Protein AF-A0A2D7K4L7-F1 (afdb_monomer_lite)

Secondary structure (DSSP, 8-state):
-EEEE-TT--EEEESSTT--TTTT-EE-PPPTTSTTHHHHS-HHHHHHHHHHHHTT-EEEEEE--EE-SS-EE-EEEEEEEESTTHHHHHHHHHHHHTTSTTEEEEEES--TTSS--S-S--PPPHHHHHHHHHHHHT---S-EEEEEEEE---SS-HHHHHHHHHHHHHHHHHHHHHHHT--------

Structure (mmCIF, N/CA/C/O backbone):
data_AF-A0A2D7K4L7-F1
#
_entry.id   AF-A0A2D7K4L7-F1
#
loop_
_atom_site.group_PDB
_atom_site.id
_atom_site.type_symbol
_atom_site.label_atom_id
_atom_site.label_alt_id
_atom_site.label_comp_id
_atom_site.label_asym_id
_atom_site.label_entity_id
_atom_site.label_seq_id
_atom_site.pdbx_PDB_ins_code
_atom_site.Cartn_x
_atom_site.Cartn_y
_atom_site.Cartn_z
_atom_site.occupancy
_atom_site.B_iso_or_equiv
_atom_site.auth_seq_id
_atom_site.auth_comp_id
_atom_site.auth_asym_id
_atom_site.auth_atom_id
_atom_site.pdbx_PDB_model_num
ATOM 1 N N . MET A 1 1 ? 24.391 -8.529 -4.017 1.00 51.53 1 MET A N 1
ATOM 2 C CA . MET A 1 1 ? 23.276 -7.855 -3.319 1.00 51.53 1 MET A CA 1
ATOM 3 C C . MET A 1 1 ? 22.807 -8.719 -2.161 1.00 51.53 1 MET A C 1
ATOM 5 O O . MET A 1 1 ? 22.588 -9.910 -2.360 1.00 51.53 1 MET A O 1
ATOM 9 N N . LYS A 1 2 ? 22.714 -8.150 -0.957 1.00 44.75 2 LYS A N 1
ATOM 10 C CA . LYS A 1 2 ? 22.138 -8.794 0.230 1.00 44.75 2 LYS A CA 1
ATOM 11 C C . LYS A 1 2 ? 20.808 -8.114 0.548 1.00 44.75 2 LYS A C 1
ATOM 13 O O . LYS A 1 2 ? 20.756 -6.889 0.607 1.00 44.75 2 LYS A O 1
ATOM 18 N N . ASN A 1 3 ? 19.765 -8.909 0.772 1.00 47.34 3 ASN A N 1
ATOM 19 C CA . ASN A 1 3 ? 18.460 -8.400 1.183 1.00 47.34 3 ASN A CA 1
ATOM 20 C C . ASN A 1 3 ? 18.503 -8.114 2.683 1.00 47.34 3 ASN A C 1
ATOM 22 O O . ASN A 1 3 ? 18.706 -9.020 3.495 1.00 47.34 3 ASN A O 1
ATOM 26 N N . LYS A 1 4 ? 18.350 -6.844 3.051 1.00 53.25 4 LYS A N 1
ATOM 27 C CA . LYS A 1 4 ? 18.291 -6.407 4.445 1.00 53.25 4 LYS A CA 1
ATOM 28 C C . LYS A 1 4 ? 16.851 -6.041 4.779 1.00 53.25 4 LYS A C 1
ATOM 30 O O . LYS A 1 4 ? 16.258 -5.173 4.140 1.00 53.25 4 LYS A O 1
ATOM 35 N N . LEU A 1 5 ? 16.311 -6.719 5.788 1.00 50.34 5 LEU A N 1
ATOM 36 C CA . LEU A 1 5 ? 15.032 -6.380 6.397 1.00 50.34 5 LEU A CA 1
ATOM 37 C C . LEU A 1 5 ? 15.279 -5.212 7.356 1.00 50.34 5 LEU A C 1
ATOM 39 O O . LEU A 1 5 ? 16.036 -5.348 8.322 1.00 50.34 5 LEU A O 1
ATOM 43 N N . PHE A 1 6 ? 14.713 -4.047 7.065 1.00 50.66 6 PHE A N 1
ATOM 44 C CA . PHE A 1 6 ? 14.885 -2.873 7.916 1.00 50.66 6 PHE A CA 1
ATOM 45 C C . PHE A 1 6 ? 13.768 -2.767 8.960 1.00 50.66 6 PHE A C 1
ATOM 47 O O . PHE A 1 6 ? 12.710 -3.368 8.786 1.00 50.66 6 PHE A O 1
ATOM 54 N N . PRO A 1 7 ? 13.948 -1.944 10.013 1.00 40.47 7 PRO A N 1
ATOM 55 C CA . PRO A 1 7 ? 12.880 -1.529 10.927 1.00 40.47 7 PRO A CA 1
ATOM 56 C C . PRO A 1 7 ? 11.865 -0.600 10.239 1.00 40.47 7 PRO A C 1
ATOM 58 O O . PRO A 1 7 ? 11.486 0.430 10.769 1.00 40.47 7 PRO A O 1
ATOM 61 N N . ASN A 1 8 ? 11.529 -0.856 8.988 1.00 41.53 8 ASN A N 1
ATOM 62 C CA . ASN A 1 8 ? 10.476 -0.217 8.209 1.00 41.53 8 ASN A CA 1
ATOM 63 C C . ASN A 1 8 ? 9.918 -1.189 7.163 1.00 41.53 8 ASN A C 1
ATOM 65 O O . ASN A 1 8 ? 9.286 -0.739 6.209 1.00 41.53 8 ASN A O 1
ATOM 69 N N . GLY A 1 9 ? 10.322 -2.456 7.314 1.00 38.66 9 GLY A N 1
ATOM 70 C CA . GLY A 1 9 ? 10.580 -3.543 6.378 1.00 38.66 9 GLY A CA 1
ATOM 71 C C . GLY A 1 9 ? 9.861 -3.535 5.046 1.00 38.66 9 GLY A C 1
ATOM 72 O O . GLY A 1 9 ? 9.220 -4.479 4.584 1.00 38.66 9 GLY A O 1
ATOM 73 N N . ARG A 1 10 ? 10.241 -2.490 4.340 1.00 47.09 10 ARG A N 1
ATOM 74 C CA . ARG A 1 10 ? 10.796 -2.600 3.012 1.00 47.09 10 ARG A CA 1
ATOM 75 C C . ARG A 1 10 ? 12.008 -3.532 3.016 1.00 47.09 10 ARG A C 1
ATOM 77 O O . ARG A 1 10 ? 12.791 -3.596 3.970 1.00 47.09 10 ARG A O 1
ATOM 84 N N . ILE A 1 11 ? 12.197 -4.185 1.884 1.00 46.72 11 ILE A N 1
ATOM 85 C CA . ILE A 1 11 ? 13.394 -4.967 1.617 1.00 46.72 11 ILE A CA 1
ATOM 86 C C . ILE A 1 11 ? 14.274 -4.159 0.738 1.00 46.72 11 ILE A C 1
ATOM 88 O O . ILE A 1 11 ? 13.861 -3.631 -0.298 1.00 46.72 11 ILE A O 1
ATOM 92 N N . HIS A 1 12 ? 15.498 -4.058 1.198 1.00 57.81 12 HIS A N 1
ATOM 93 C CA . HIS A 1 12 ? 16.481 -3.271 0.524 1.00 57.81 12 HIS A CA 1
ATOM 94 C C . HIS A 1 12 ? 17.549 -4.223 0.025 1.00 57.81 12 HIS A C 1
ATOM 96 O O . HIS A 1 12 ? 18.086 -5.010 0.810 1.00 57.81 12 HIS A O 1
ATOM 102 N N . ALA A 1 13 ? 17.850 -4.155 -1.267 1.00 49.59 13 ALA A N 1
ATOM 103 C CA . ALA A 1 13 ? 19.101 -4.700 -1.750 1.00 49.59 13 ALA A CA 1
ATOM 104 C C . ALA A 1 13 ? 20.186 -3.674 -1.457 1.00 49.59 13 ALA A C 1
ATOM 106 O O . ALA A 1 13 ? 20.091 -2.512 -1.841 1.00 49.59 13 ALA A O 1
ATOM 107 N N . SER A 1 14 ? 21.228 -4.104 -0.774 1.00 51.34 14 SER A N 1
ATOM 108 C CA . SER A 1 14 ? 22.448 -3.325 -0.645 1.00 51.34 14 SER A CA 1
ATOM 109 C C . SER A 1 14 ? 23.634 -4.205 -1.016 1.00 51.34 14 SER A C 1
ATOM 111 O O . SER A 1 14 ? 23.578 -5.440 -0.920 1.00 51.34 14 SER A O 1
ATOM 113 N N . GLU A 1 15 ? 24.706 -3.599 -1.513 1.00 51.94 15 GLU A N 1
ATOM 114 C CA . GLU A 1 15 ? 25.964 -4.325 -1.707 1.00 51.94 15 GLU A CA 1
ATOM 115 C C . GLU A 1 15 ? 26.620 -4.626 -0.350 1.00 51.94 15 GLU A C 1
ATOM 117 O O . GLU A 1 15 ? 27.150 -5.721 -0.150 1.00 51.94 15 GLU A O 1
ATOM 122 N N . GLU A 1 16 ? 26.447 -3.721 0.620 1.00 56.91 16 GLU A N 1
ATOM 123 C CA . GLU A 1 16 ? 27.044 -3.784 1.957 1.00 56.91 16 GLU A CA 1
ATOM 124 C C . GLU A 1 16 ? 25.991 -3.699 3.078 1.00 56.91 16 GLU A C 1
ATOM 126 O O . GLU A 1 16 ? 24.863 -3.243 2.881 1.00 56.91 16 GLU A O 1
ATOM 131 N N . GLN A 1 17 ? 26.317 -4.207 4.269 1.00 55.53 17 GLN A N 1
ATOM 132 C CA . GLN A 1 17 ? 25.350 -4.416 5.360 1.00 55.53 17 GLN A CA 1
ATOM 133 C C . GLN A 1 17 ? 25.029 -3.134 6.151 1.00 55.53 17 GLN A C 1
ATOM 135 O O . GLN A 1 17 ? 24.012 -3.069 6.849 1.00 55.53 17 GLN A O 1
ATOM 140 N N . ASP A 1 18 ? 25.873 -2.121 6.044 1.00 56.78 18 ASP A N 1
ATOM 141 C CA . ASP A 1 18 ? 25.854 -0.838 6.750 1.00 56.78 18 ASP A CA 1
ATOM 142 C C . ASP A 1 18 ? 25.2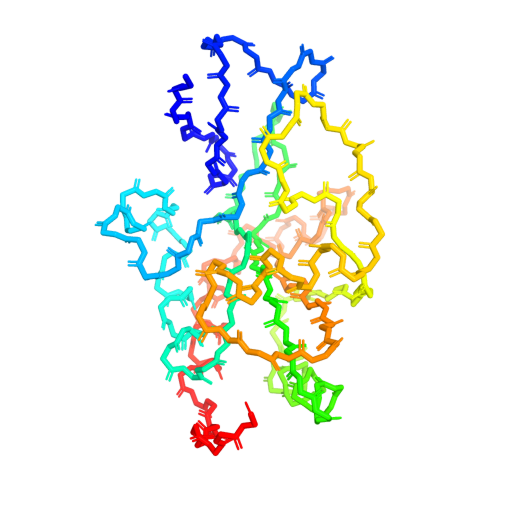65 0.315 5.924 1.00 56.78 18 ASP A C 1
ATOM 144 O O . ASP A 1 18 ? 25.057 1.398 6.467 1.00 56.78 18 ASP A O 1
ATOM 148 N N . LEU A 1 19 ? 24.898 0.072 4.661 1.00 57.75 19 LEU A N 1
ATOM 149 C CA . LEU A 1 19 ? 24.197 1.066 3.852 1.00 57.75 19 LEU A CA 1
ATOM 150 C C . LEU A 1 19 ? 22.815 1.406 4.450 1.00 57.75 19 LEU A C 1
ATOM 152 O O . LEU A 1 19 ? 22.064 0.534 4.912 1.00 57.75 19 LEU A O 1
ATOM 156 N N . ASP A 1 20 ? 22.494 2.697 4.444 1.00 56.22 20 ASP A N 1
ATOM 157 C CA . ASP A 1 20 ? 21.270 3.338 4.906 1.00 56.22 20 ASP A CA 1
ATOM 158 C C . ASP A 1 20 ? 20.802 4.431 3.918 1.00 56.22 20 ASP A C 1
ATOM 160 O O . ASP A 1 20 ? 21.352 4.607 2.825 1.00 56.22 20 ASP A O 1
ATOM 164 N N . TYR A 1 21 ? 19.739 5.157 4.285 1.00 52.81 21 TYR A N 1
ATOM 165 C CA . TYR A 1 21 ? 19.148 6.217 3.456 1.00 52.81 21 TYR A CA 1
ATOM 166 C C . TYR A 1 21 ? 20.131 7.322 3.041 1.00 52.81 21 TYR A C 1
ATOM 168 O O . TYR A 1 21 ? 19.857 8.031 2.074 1.00 52.81 21 TYR A O 1
ATOM 176 N N . SER A 1 22 ? 21.232 7.498 3.770 1.00 53.16 22 SER A N 1
ATOM 177 C CA . SER A 1 22 ? 22.207 8.566 3.572 1.00 53.16 22 SER A CA 1
ATOM 178 C C . SER A 1 22 ? 23.404 8.173 2.703 1.00 53.16 22 SER A C 1
ATOM 180 O O . SER A 1 22 ? 24.092 9.074 2.227 1.00 53.16 22 SER A O 1
ATOM 182 N N . ASN A 1 23 ? 23.664 6.879 2.464 1.00 51.06 23 ASN A N 1
ATOM 183 C CA . ASN A 1 23 ? 24.942 6.449 1.874 1.00 51.06 23 ASN A CA 1
ATOM 184 C C . ASN A 1 23 ? 24.899 5.313 0.826 1.00 51.06 23 ASN A C 1
ATOM 186 O O . ASN A 1 23 ? 25.955 4.993 0.292 1.00 51.06 23 ASN A O 1
ATOM 190 N N . GLY A 1 24 ? 23.748 4.730 0.466 1.00 49.97 24 GLY A N 1
ATOM 191 C CA . GLY A 1 24 ? 23.715 3.735 -0.633 1.00 49.97 24 GLY A CA 1
ATOM 192 C C . GLY A 1 24 ? 22.541 2.756 -0.634 1.00 49.97 24 GLY A C 1
ATOM 193 O O . GLY A 1 24 ? 22.662 1.616 -1.074 1.00 49.97 24 GLY A O 1
ATOM 194 N N . TYR A 1 25 ? 21.404 3.172 -0.091 1.00 57.66 25 TYR A N 1
ATOM 195 C CA . TYR A 1 25 ? 20.185 2.376 0.005 1.00 57.66 25 TYR A CA 1
ATOM 196 C C . TYR A 1 25 ? 19.477 2.165 -1.360 1.00 57.66 25 TYR A C 1
ATOM 198 O O . TYR A 1 25 ? 19.358 3.106 -2.139 1.00 57.66 25 TYR A O 1
ATOM 206 N N . LEU A 1 26 ? 18.929 0.963 -1.620 1.00 55.31 26 LEU A N 1
ATOM 207 C CA . LEU A 1 26 ? 17.969 0.702 -2.708 1.00 55.31 26 LEU A CA 1
ATOM 208 C C . LEU A 1 26 ? 16.640 0.185 -2.169 1.00 55.31 26 LEU A C 1
ATOM 210 O O . LEU A 1 26 ? 16.600 -0.843 -1.494 1.00 55.31 26 LEU A O 1
ATOM 214 N N . ALA A 1 27 ? 15.542 0.866 -2.492 1.00 56.69 27 ALA A N 1
ATOM 215 C CA . ALA A 1 27 ? 14.205 0.345 -2.252 1.00 56.69 27 ALA A CA 1
ATOM 216 C C . ALA A 1 27 ? 13.796 -0.546 -3.421 1.00 56.69 27 ALA A C 1
ATOM 218 O O . ALA A 1 27 ? 13.735 -0.051 -4.542 1.00 56.69 27 ALA A O 1
ATOM 219 N N . LEU A 1 28 ? 13.489 -1.818 -3.173 1.00 60.62 28 LEU A N 1
ATOM 220 C CA . LEU A 1 28 ? 13.024 -2.712 -4.228 1.00 60.62 28 LEU A CA 1
ATOM 221 C C . LEU A 1 28 ? 11.545 -3.040 -4.057 1.00 60.62 28 LEU A C 1
ATOM 223 O O . LEU A 1 28 ? 11.093 -3.394 -2.967 1.00 60.62 28 LEU A O 1
ATOM 227 N N . SER A 1 29 ? 10.804 -2.947 -5.158 1.00 68.00 29 SER A N 1
ATOM 228 C CA . SER A 1 29 ? 9.495 -3.579 -5.273 1.00 68.00 29 SER A CA 1
ATOM 229 C C . SER A 1 29 ? 9.681 -5.077 -5.473 1.00 68.00 29 SER A C 1
ATOM 231 O O . SER A 1 29 ? 10.324 -5.510 -6.427 1.00 68.00 29 SER A O 1
ATOM 233 N N . VAL A 1 30 ? 9.113 -5.867 -4.568 1.00 67.00 30 VAL A N 1
ATOM 234 C CA . VAL A 1 30 ? 9.111 -7.327 -4.672 1.00 67.00 30 VAL A CA 1
ATOM 235 C C . VAL A 1 30 ? 7.831 -7.748 -5.360 1.00 67.00 30 VAL A C 1
ATOM 237 O O . VAL A 1 30 ? 6.742 -7.321 -4.974 1.00 67.00 30 VAL A O 1
ATOM 240 N N . SER A 1 31 ? 7.961 -8.599 -6.371 1.00 73.44 31 SER A N 1
ATOM 241 C CA . SER A 1 31 ? 6.790 -9.177 -7.010 1.00 73.44 31 SER A CA 1
ATOM 242 C C . SER A 1 31 ? 6.041 -10.086 -6.024 1.00 73.44 31 SER A C 1
ATOM 244 O O . SER A 1 31 ? 6.671 -10.945 -5.407 1.00 73.44 31 SER A O 1
ATOM 246 N N . PRO A 1 32 ? 4.705 -9.990 -5.916 1.00 72.94 32 PRO A N 1
ATOM 247 C CA . PRO A 1 32 ? 3.879 -10.918 -5.147 1.00 72.94 32 PRO A CA 1
ATOM 248 C C . PRO A 1 32 ? 3.907 -12.341 -5.708 1.00 72.94 32 PRO A C 1
ATOM 250 O O . PRO A 1 32 ? 3.438 -13.268 -5.057 1.00 72.94 32 PRO A O 1
ATOM 253 N N . PHE A 1 33 ? 4.452 -12.516 -6.913 1.00 74.44 33 PHE A N 1
ATOM 254 C CA . PHE A 1 33 ? 4.663 -13.810 -7.546 1.00 74.44 33 PHE A CA 1
ATOM 255 C C . PHE A 1 33 ? 6.061 -14.386 -7.270 1.00 74.44 33 PHE A C 1
ATOM 257 O O . PHE A 1 33 ? 6.343 -15.514 -7.675 1.00 74.44 33 PHE A O 1
ATOM 264 N N . ASP A 1 34 ? 6.948 -13.645 -6.593 1.00 79.31 34 ASP A N 1
ATOM 265 C CA . ASP A 1 34 ? 8.239 -14.179 -6.163 1.00 79.31 34 ASP A CA 1
ATOM 266 C C . ASP A 1 34 ? 8.040 -15.187 -5.021 1.00 79.31 34 ASP A C 1
ATOM 268 O O . ASP A 1 34 ? 7.362 -14.916 -4.030 1.00 79.31 34 ASP A O 1
ATOM 272 N N . LYS A 1 35 ? 8.685 -16.353 -5.124 1.00 77.75 35 LYS A N 1
ATOM 273 C CA . LYS A 1 35 ? 8.625 -17.422 -4.110 1.00 77.75 35 LYS A CA 1
ATOM 274 C C . LYS A 1 35 ? 9.096 -16.991 -2.717 1.00 77.75 35 LYS A C 1
ATOM 276 O O . LYS A 1 35 ? 8.853 -17.703 -1.743 1.00 77.75 35 LYS A O 1
ATOM 281 N N . ASN A 1 36 ? 9.841 -15.895 -2.621 1.00 78.06 36 ASN A N 1
ATOM 282 C CA . ASN A 1 36 ? 10.340 -15.365 -1.365 1.00 78.06 36 ASN A CA 1
ATOM 283 C C . ASN A 1 36 ? 9.475 -14.239 -0.798 1.00 78.06 36 ASN A C 1
ATOM 285 O O . ASN A 1 36 ? 9.766 -13.853 0.329 1.00 78.06 36 ASN A O 1
ATOM 289 N N . PHE A 1 37 ? 8.429 -13.766 -1.490 1.00 81.62 37 PHE A N 1
ATOM 290 C CA . PHE A 1 37 ? 7.618 -12.599 -1.102 1.00 81.62 37 PHE A CA 1
ATOM 291 C C . PHE A 1 37 ? 7.261 -12.556 0.397 1.00 81.62 37 PHE A C 1
ATOM 293 O O . PHE A 1 37 ? 7.496 -11.550 1.062 1.00 81.62 37 PHE A O 1
ATOM 300 N N . ASP A 1 38 ? 6.801 -13.667 0.975 1.00 85.19 38 ASP A N 1
ATOM 301 C CA . ASP A 1 38 ? 6.402 -13.744 2.391 1.00 85.19 38 ASP A CA 1
ATOM 302 C C . ASP A 1 38 ? 7.569 -13.629 3.383 1.00 85.19 38 ASP A C 1
ATOM 304 O O . ASP A 1 38 ? 7.395 -13.185 4.518 1.00 85.19 38 ASP A O 1
ATOM 308 N N . LYS A 1 39 ? 8.770 -14.066 2.987 1.00 80.31 39 LYS A N 1
ATOM 309 C CA . LYS A 1 39 ? 10.001 -13.898 3.789 1.00 80.31 39 LYS A CA 1
ATOM 310 C C . LYS A 1 39 ? 10.526 -12.475 3.721 1.00 80.31 39 LYS A C 1
ATOM 312 O O . LYS A 1 39 ? 11.363 -12.067 4.523 1.00 80.31 39 LYS A O 1
ATOM 317 N N . GLU A 1 40 ? 10.080 -11.796 2.689 1.00 74.19 40 GLU A N 1
ATOM 318 C CA . GLU A 1 40 ? 10.588 -10.556 2.198 1.00 74.19 40 GLU A CA 1
ATOM 319 C C . GLU A 1 40 ? 9.768 -9.401 2.815 1.00 74.19 40 GLU A C 1
ATOM 321 O O . GLU A 1 40 ? 10.326 -8.464 3.385 1.00 74.19 40 GLU A O 1
ATOM 326 N N . VAL A 1 41 ? 8.446 -9.503 2.842 1.00 80.00 41 VAL A N 1
ATOM 327 C CA . VAL A 1 41 ? 7.569 -8.502 3.461 1.00 80.00 41 VAL A CA 1
ATOM 328 C C . VAL A 1 41 ? 7.491 -8.672 4.987 1.00 80.00 41 VAL A C 1
ATOM 330 O O . VAL A 1 41 ? 7.469 -9.781 5.521 1.00 80.00 41 VAL A O 1
ATOM 333 N N . GLU A 1 42 ? 7.390 -7.565 5.731 1.00 81.69 42 GLU A N 1
ATOM 334 C CA . GLU A 1 42 ? 7.186 -7.618 7.184 1.00 81.69 42 GLU A CA 1
ATOM 335 C C . GLU A 1 42 ? 5.899 -8.330 7.592 1.00 81.69 42 GLU A C 1
ATOM 337 O O . GLU A 1 42 ? 4.800 -8.030 7.113 1.00 81.69 42 GLU A O 1
ATOM 342 N N . LYS A 1 43 ? 6.016 -9.186 8.610 1.00 85.25 43 LYS A N 1
ATOM 343 C CA . LYS A 1 43 ? 4.896 -9.965 9.149 1.00 85.25 43 LYS A CA 1
ATOM 344 C C . LYS A 1 43 ? 3.698 -9.096 9.542 1.00 85.25 43 LYS A C 1
ATOM 346 O O . LYS A 1 43 ? 2.561 -9.519 9.355 1.00 85.25 43 LYS A O 1
ATOM 351 N N . GLY A 1 44 ? 3.918 -7.891 10.075 1.00 86.00 44 GLY A N 1
ATOM 352 C CA . GLY A 1 44 ? 2.845 -7.008 10.528 1.00 86.00 44 GLY A CA 1
ATOM 353 C C . GLY A 1 44 ? 2.079 -6.275 9.423 1.00 86.00 44 GLY A C 1
ATOM 354 O O . GLY A 1 44 ? 1.115 -5.579 9.760 1.00 86.00 44 GLY A O 1
ATOM 355 N N . VAL A 1 45 ? 2.483 -6.385 8.154 1.00 89.56 45 VAL A N 1
ATOM 356 C CA . VAL A 1 45 ? 1.772 -5.824 6.983 1.00 89.56 45 VAL A CA 1
ATOM 357 C C . VAL A 1 45 ? 1.454 -6.879 5.915 1.00 89.56 45 VAL A C 1
ATOM 359 O O . VAL A 1 45 ? 0.599 -6.650 5.062 1.00 89.56 45 VAL A O 1
ATOM 362 N N . LEU A 1 46 ? 2.066 -8.063 6.005 1.00 90.56 46 LEU A N 1
ATOM 363 C CA . LEU A 1 46 ? 1.919 -9.160 5.050 1.00 90.56 46 LEU A CA 1
ATOM 364 C C . LEU A 1 46 ? 0.456 -9.542 4.762 1.00 90.56 46 LEU A C 1
ATOM 366 O O . LEU A 1 46 ? 0.076 -9.648 3.598 1.00 90.56 46 LEU A O 1
ATOM 370 N N . SER A 1 47 ? -0.396 -9.681 5.786 1.00 94.00 47 SER A N 1
ATOM 371 C CA . SER A 1 47 ? -1.816 -10.025 5.581 1.00 94.00 47 SER A CA 1
ATOM 372 C C . SER A 1 47 ? -2.564 -8.989 4.739 1.00 94.00 47 SER A C 1
ATOM 374 O O . SER A 1 47 ? -3.393 -9.352 3.911 1.00 94.00 47 SER A O 1
ATOM 376 N N . HIS A 1 48 ? -2.254 -7.702 4.906 1.00 94.50 48 HIS A N 1
ATOM 377 C CA . HIS A 1 48 ? -2.853 -6.650 4.088 1.00 94.50 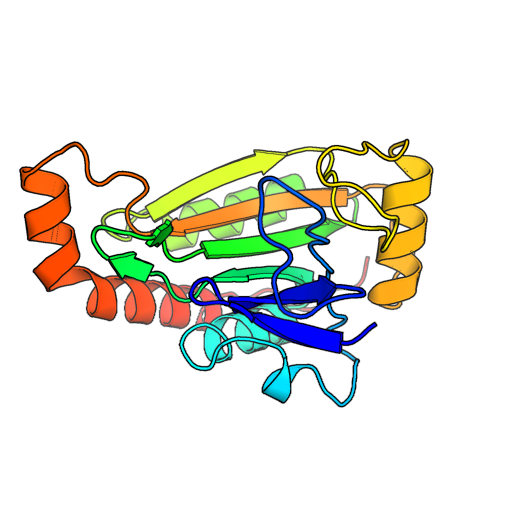48 HIS A CA 1
ATOM 378 C C . HIS A 1 48 ? -2.372 -6.725 2.641 1.00 94.50 48 HIS A C 1
ATOM 380 O O . HIS A 1 48 ? -3.172 -6.540 1.728 1.00 94.50 48 HIS A O 1
ATOM 386 N N . CYS A 1 49 ? -1.083 -7.007 2.427 1.00 91.81 49 CYS A N 1
ATOM 387 C CA . CYS A 1 49 ? -0.533 -7.196 1.088 1.00 91.81 49 CYS A CA 1
ATOM 388 C C . CYS A 1 49 ? -1.222 -8.363 0.373 1.00 91.81 49 CYS A C 1
ATOM 390 O O . CYS A 1 49 ? -1.686 -8.180 -0.750 1.00 91.81 49 CYS A O 1
ATOM 392 N N . HIS A 1 50 ? -1.360 -9.522 1.026 1.00 92.00 50 HIS A N 1
ATOM 393 C CA . HIS A 1 50 ? -2.076 -10.668 0.455 1.00 92.00 50 HIS A CA 1
ATOM 394 C C . HIS A 1 50 ? -3.521 -10.346 0.106 1.00 92.00 50 HIS A C 1
ATOM 396 O O . HIS A 1 50 ? -3.987 -10.743 -0.959 1.00 92.00 50 HIS A O 1
ATOM 402 N N . GLU A 1 51 ? -4.217 -9.607 0.965 1.00 92.56 51 GLU A N 1
ATOM 403 C CA . GLU A 1 51 ? -5.606 -9.264 0.694 1.00 92.56 51 GLU A CA 1
ATOM 404 C C . GLU A 1 51 ? -5.725 -8.325 -0.515 1.00 92.56 51 GLU A C 1
ATOM 406 O O . GLU A 1 51 ? -6.549 -8.558 -1.393 1.00 92.56 51 GLU A O 1
ATOM 411 N N . PHE A 1 52 ? -4.833 -7.340 -0.655 1.00 91.00 52 PHE A N 1
ATOM 412 C CA . PHE A 1 52 ? -4.759 -6.533 -1.876 1.00 91.00 52 PHE A CA 1
ATOM 413 C C . PHE A 1 52 ? -4.454 -7.374 -3.125 1.00 91.00 52 PHE A C 1
ATOM 415 O O . PHE A 1 52 ? -5.117 -7.195 -4.147 1.00 91.00 52 PHE A O 1
ATOM 422 N N . ILE A 1 53 ? -3.503 -8.309 -3.043 1.00 88.31 53 ILE A N 1
ATOM 423 C CA . ILE A 1 53 ? -3.146 -9.212 -4.152 1.00 88.31 53 ILE A CA 1
ATOM 424 C C . ILE A 1 53 ? -4.354 -10.055 -4.571 1.00 88.31 53 ILE A C 1
ATOM 426 O O . ILE A 1 53 ? -4.661 -10.147 -5.759 1.00 88.31 53 ILE A O 1
ATOM 430 N N . ARG A 1 54 ? -5.088 -10.616 -3.603 1.00 87.00 54 ARG A N 1
ATOM 431 C CA . ARG A 1 54 ? -6.302 -11.413 -3.836 1.00 87.00 54 ARG A CA 1
ATOM 432 C C . ARG A 1 54 ? -7.393 -10.624 -4.563 1.00 87.00 54 ARG A C 1
ATOM 434 O O . ARG A 1 54 ? -8.155 -11.209 -5.323 1.00 87.00 54 ARG A O 1
ATOM 441 N N . LYS A 1 55 ? -7.451 -9.307 -4.352 1.00 85.69 55 LYS A N 1
ATOM 442 C CA . LYS A 1 55 ? -8.373 -8.371 -5.020 1.00 85.69 55 LYS A CA 1
ATOM 443 C C . LYS A 1 55 ? -7.818 -7.799 -6.335 1.00 85.69 55 LYS A C 1
ATOM 445 O O . LYS A 1 55 ? -8.377 -6.852 -6.882 1.00 85.69 55 LYS A O 1
ATOM 450 N N . GLY A 1 56 ? -6.700 -8.329 -6.836 1.00 82.50 56 GLY A N 1
ATOM 451 C CA . GLY A 1 56 ? -6.104 -7.906 -8.105 1.00 82.50 56 GLY A CA 1
ATOM 452 C C . GLY A 1 56 ? -5.379 -6.557 -8.048 1.00 82.50 56 GLY A C 1
ATOM 453 O O . GLY A 1 56 ? -5.203 -5.910 -9.083 1.00 82.50 56 GLY A O 1
ATOM 454 N N . PHE A 1 57 ? -4.972 -6.106 -6.860 1.00 86.19 57 PHE A N 1
ATOM 455 C CA . PHE A 1 57 ? -4.079 -4.959 -6.692 1.00 86.19 57 PHE A CA 1
ATOM 456 C C . PHE A 1 57 ? -2.624 -5.414 -6.578 1.00 86.19 57 PHE A C 1
ATOM 458 O O . PHE A 1 57 ? -2.338 -6.558 -6.231 1.00 86.19 57 PHE A O 1
ATOM 465 N N . LEU A 1 58 ? -1.695 -4.499 -6.857 1.00 85.56 58 LEU A N 1
ATOM 466 C CA . LEU A 1 58 ? -0.266 -4.797 -6.928 1.00 85.56 58 LEU A CA 1
ATOM 467 C C . LEU A 1 58 ? 0.487 -4.013 -5.843 1.00 85.56 58 LEU A C 1
ATOM 469 O O . LEU A 1 58 ? 0.872 -2.867 -6.085 1.00 85.56 58 LEU A O 1
ATOM 473 N N . PRO A 1 59 ? 0.683 -4.563 -4.630 1.00 87.12 59 PRO A N 1
ATOM 474 C CA . PRO A 1 59 ? 1.541 -3.938 -3.631 1.00 87.12 59 PRO A CA 1
ATOM 475 C C . PRO A 1 59 ? 2.977 -3.821 -4.152 1.00 87.12 59 PRO A C 1
ATOM 477 O O . PRO A 1 59 ? 3.583 -4.817 -4.531 1.00 87.12 59 PRO A O 1
ATOM 480 N N . ILE A 1 60 ? 3.517 -2.603 -4.161 1.00 80.50 60 ILE A N 1
ATOM 481 C CA . ILE A 1 60 ? 4.873 -2.296 -4.649 1.00 80.50 60 ILE A CA 1
ATOM 482 C C . 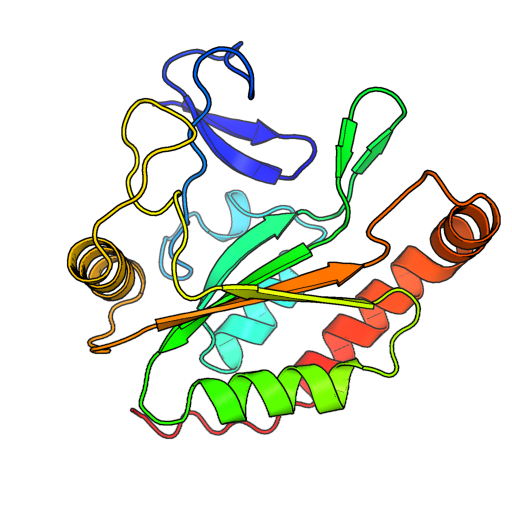ILE A 1 60 ? 5.832 -1.873 -3.531 1.00 80.50 60 ILE A C 1
ATOM 484 O O . ILE A 1 60 ? 7.044 -1.867 -3.729 1.00 80.50 60 ILE A O 1
ATOM 488 N N . SER A 1 61 ? 5.315 -1.484 -2.362 1.00 79.56 61 SER A N 1
ATOM 489 C CA . SER A 1 61 ? 6.112 -1.133 -1.180 1.00 79.56 61 SER A CA 1
ATOM 490 C C . SER A 1 61 ? 5.229 -1.144 0.066 1.00 79.56 61 SER A C 1
ATOM 492 O O . SER A 1 61 ? 4.064 -0.758 -0.001 1.00 79.56 61 SER A O 1
ATOM 494 N N . SER A 1 62 ? 5.776 -1.504 1.223 1.00 84.50 62 SER A N 1
ATOM 495 C CA . SER A 1 62 ? 5.032 -1.520 2.490 1.00 84.50 62 SER A CA 1
ATOM 496 C C . SER A 1 62 ? 5.937 -1.291 3.703 1.00 84.50 62 SER A C 1
ATOM 498 O O . SER A 1 62 ? 7.157 -1.346 3.582 1.00 84.50 62 SER A O 1
ATOM 500 N N . CYS A 1 63 ? 5.327 -1.010 4.856 1.00 83.88 63 CYS A N 1
ATOM 501 C CA . CYS A 1 63 ? 5.964 -0.896 6.171 1.00 83.88 63 CYS A CA 1
ATOM 502 C C . CYS A 1 63 ? 4.936 -1.212 7.261 1.00 83.88 63 CYS A C 1
ATOM 504 O O . CYS A 1 63 ? 3.824 -0.672 7.244 1.00 83.88 63 CYS A O 1
ATOM 506 N N . GLU A 1 64 ? 5.297 -2.021 8.254 1.00 84.44 64 GLU A N 1
ATOM 507 C CA . GLU A 1 64 ? 4.408 -2.380 9.366 1.00 84.44 64 GLU A CA 1
ATOM 508 C C . GLU A 1 64 ? 4.233 -1.270 10.421 1.00 84.44 64 GLU A C 1
ATOM 510 O O . GLU A 1 64 ? 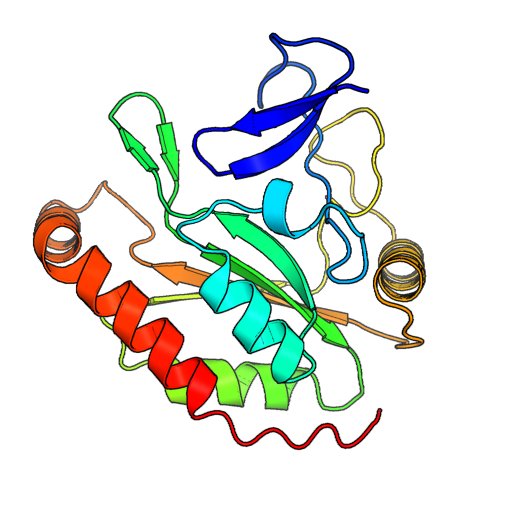3.322 -1.357 11.259 1.00 84.44 64 GLU A O 1
ATOM 515 N N . GLY A 1 65 ? 5.047 -0.215 10.323 1.00 82.25 65 GLY A N 1
ATOM 516 C CA . GLY A 1 65 ? 5.056 0.978 11.166 1.00 82.25 65 GLY A CA 1
ATOM 517 C C . GLY A 1 65 ? 6.017 0.875 12.350 1.00 82.25 65 GLY A C 1
ATOM 518 O O . GLY A 1 65 ? 5.883 -0.001 13.200 1.00 82.25 65 GLY A O 1
ATOM 519 N N . HIS A 1 66 ? 6.946 1.829 12.444 1.00 80.88 66 HIS A N 1
ATOM 520 C CA . HIS A 1 66 ? 8.022 1.855 13.435 1.00 80.88 66 HIS A CA 1
ATOM 521 C C . HIS A 1 66 ? 8.123 3.237 14.061 1.00 80.88 66 HIS A C 1
ATOM 523 O O . HIS A 1 66 ? 8.361 4.232 13.386 1.00 80.88 66 HIS A O 1
ATOM 529 N N . PHE A 1 67 ? 7.910 3.311 15.372 1.00 73.00 67 PHE A N 1
ATOM 530 C CA . PHE A 1 67 ? 7.698 4.579 16.081 1.00 73.00 67 PHE A CA 1
ATOM 531 C C . PHE A 1 67 ? 8.729 4.796 17.186 1.00 73.00 67 PHE A C 1
ATOM 533 O O . PHE A 1 67 ? 8.397 5.199 18.305 1.00 73.00 67 PHE A O 1
ATOM 540 N N . THR A 1 68 ? 9.983 4.469 16.896 1.00 67.88 68 THR A N 1
ATOM 541 C CA . THR A 1 68 ? 11.082 4.651 17.847 1.00 67.88 68 THR A CA 1
ATOM 542 C C . THR A 1 68 ? 11.686 6.045 17.691 1.00 67.88 68 THR A C 1
ATOM 544 O O . THR A 1 68 ? 11.611 6.647 16.627 1.00 67.88 68 THR A O 1
ATOM 547 N N . LYS A 1 69 ? 12.348 6.564 18.735 1.00 58.84 69 LYS A N 1
ATOM 548 C CA . LYS A 1 69 ? 13.033 7.870 18.654 1.00 58.84 69 LYS A CA 1
ATOM 549 C C . LYS A 1 69 ? 14.126 7.925 17.574 1.00 58.84 69 LYS A C 1
ATOM 551 O O . LYS A 1 69 ? 14.479 9.015 17.146 1.00 58.84 69 LYS A O 1
ATOM 556 N N . LYS A 1 70 ? 14.688 6.775 17.178 1.00 57.34 70 LYS A N 1
ATOM 557 C CA . LYS A 1 70 ? 15.738 6.677 16.150 1.00 57.34 70 LYS A CA 1
ATOM 558 C C . LYS A 1 70 ? 15.171 6.510 14.739 1.00 57.34 70 LYS A C 1
ATOM 560 O O . LYS A 1 70 ? 15.781 6.976 13.786 1.00 57.34 70 LYS A O 1
ATOM 565 N N . HIS A 1 71 ? 14.010 5.869 14.617 1.00 62.28 71 HIS A N 1
ATOM 566 C CA . HIS A 1 71 ? 13.358 5.585 13.345 1.00 62.28 71 HIS A CA 1
ATOM 567 C C . HIS A 1 71 ? 11.855 5.807 13.498 1.00 62.28 71 HIS A C 1
ATOM 569 O O . HIS A 1 71 ? 11.183 5.045 14.203 1.00 62.28 71 HIS A O 1
ATOM 575 N N . TYR A 1 72 ? 11.365 6.862 12.847 1.00 69.00 72 TYR A N 1
ATOM 576 C CA . TYR A 1 72 ? 9.949 7.171 12.735 1.00 69.00 72 TYR A CA 1
ATOM 577 C C . TYR A 1 72 ? 9.477 6.898 11.307 1.00 69.00 72 TYR A C 1
ATOM 579 O O . TYR A 1 72 ? 9.832 7.624 10.379 1.00 69.00 72 TYR A O 1
ATOM 587 N N . MET A 1 73 ? 8.666 5.858 11.133 1.00 75.44 73 MET A N 1
ATOM 588 C CA . MET A 1 73 ? 7.970 5.563 9.888 1.00 75.44 73 MET A CA 1
ATOM 589 C C . MET A 1 73 ? 6.548 5.081 10.181 1.00 75.44 73 MET A C 1
ATOM 591 O O . MET A 1 73 ? 6.368 4.151 10.969 1.00 75.44 73 MET A O 1
ATOM 595 N N . PRO A 1 74 ? 5.520 5.675 9.552 1.00 82.44 74 PRO A N 1
ATOM 596 C CA . PRO A 1 74 ? 4.157 5.201 9.718 1.00 82.44 74 PRO A CA 1
ATOM 597 C C . PRO A 1 74 ? 3.989 3.811 9.099 1.00 82.44 74 PRO A C 1
ATOM 599 O O . PRO A 1 74 ? 4.761 3.394 8.231 1.00 82.44 74 PRO A O 1
ATOM 602 N N . PHE A 1 75 ? 2.937 3.110 9.521 1.00 89.75 75 PHE A N 1
ATOM 603 C CA . PHE A 1 75 ? 2.447 1.969 8.754 1.00 89.75 75 PHE A CA 1
ATOM 604 C C . PHE A 1 75 ? 1.994 2.462 7.387 1.00 89.75 75 PHE A C 1
ATOM 606 O O . PHE A 1 75 ? 1.266 3.462 7.320 1.00 89.75 75 PHE A O 1
ATOM 613 N N . TYR A 1 76 ? 2.372 1.751 6.329 1.00 90.25 76 TYR A N 1
ATOM 614 C CA . TYR A 1 76 ? 1.851 2.029 5.001 1.00 90.25 76 TYR A CA 1
ATOM 615 C C . TYR A 1 76 ? 1.886 0.828 4.065 1.00 90.25 76 TYR A C 1
ATOM 617 O O . TYR A 1 76 ? 2.672 -0.102 4.237 1.00 90.25 76 TYR A O 1
ATOM 625 N N . ILE A 1 77 ? 1.051 0.906 3.035 1.00 90.44 77 ILE A N 1
ATOM 626 C CA . ILE A 1 77 ? 1.054 0.040 1.862 1.00 90.44 77 ILE A CA 1
ATOM 627 C C . ILE A 1 77 ? 0.917 0.946 0.655 1.00 90.44 77 ILE A C 1
ATOM 629 O O . ILE A 1 77 ? 0.083 1.850 0.627 1.00 90.44 77 ILE A O 1
ATOM 633 N N . MET A 1 78 ? 1.754 0.711 -0.336 1.00 89.38 78 MET A N 1
ATOM 634 C CA . MET A 1 78 ? 1.681 1.366 -1.618 1.00 89.38 78 MET A CA 1
ATOM 635 C C . MET A 1 78 ? 1.301 0.348 -2.673 1.00 89.38 78 MET A C 1
ATOM 637 O O . MET A 1 78 ? 1.958 -0.685 -2.787 1.00 89.38 78 MET A O 1
ATOM 641 N N . ILE A 1 79 ? 0.264 0.656 -3.441 1.00 90.25 79 ILE A N 1
ATOM 642 C CA . ILE A 1 79 ? -0.222 -0.190 -4.526 1.00 90.25 79 ILE A CA 1
ATOM 643 C C . ILE A 1 79 ? -0.086 0.532 -5.865 1.00 90.25 79 ILE A C 1
ATOM 645 O O . ILE A 1 79 ? -0.318 1.740 -5.951 1.00 90.25 79 ILE A O 1
ATOM 649 N N . ALA A 1 80 ? 0.286 -0.216 -6.898 1.00 88.50 80 ALA A N 1
ATOM 650 C CA . ALA A 1 80 ? 0.202 0.200 -8.288 1.00 88.50 80 ALA A CA 1
ATOM 651 C C . ALA A 1 80 ? -1.140 -0.252 -8.873 1.00 88.50 80 ALA A C 1
ATOM 653 O O . ALA A 1 80 ? -1.557 -1.401 -8.699 1.00 88.50 80 ALA A O 1
ATOM 654 N N . ILE A 1 81 ? -1.823 0.663 -9.555 1.00 90.62 81 ILE A N 1
ATOM 655 C CA . ILE A 1 81 ? -3.136 0.436 -10.156 1.00 90.62 81 ILE A CA 1
ATOM 656 C C . ILE A 1 81 ? -3.037 0.836 -11.622 1.00 90.62 81 ILE A C 1
ATOM 658 O O . ILE A 1 81 ? -2.890 2.017 -11.938 1.00 90.62 81 ILE A O 1
ATOM 662 N N . GLY A 1 82 ? -3.070 -0.162 -12.499 1.00 88.94 82 GLY A N 1
ATOM 663 C CA . GLY A 1 82 ? -3.102 0.040 -13.941 1.00 88.94 82 GLY A CA 1
ATOM 664 C C . GLY A 1 82 ? -4.512 -0.082 -14.512 1.00 88.94 82 GLY A C 1
ATOM 665 O O . GLY A 1 82 ? -5.456 -0.419 -13.792 1.00 88.94 82 GLY A O 1
ATOM 666 N N . GLY A 1 83 ? -4.631 0.204 -15.807 1.00 85.62 83 GLY A N 1
ATOM 667 C CA . GLY A 1 83 ? -5.891 0.126 -16.547 1.00 85.62 83 GLY A CA 1
ATOM 668 C C . GLY A 1 83 ? -6.590 1.476 -16.713 1.00 85.62 83 GLY A C 1
ATOM 669 O O . GLY A 1 83 ? -6.130 2.522 -16.230 1.00 85.62 83 GLY A O 1
ATOM 670 N N . LYS A 1 84 ? -7.710 1.461 -17.440 1.00 86.25 84 LYS A N 1
ATOM 671 C CA . LYS A 1 84 ? -8.452 2.691 -17.777 1.00 86.25 84 LYS A CA 1
ATOM 672 C C . LYS A 1 84 ? -9.253 3.220 -16.587 1.00 86.25 84 LYS A C 1
ATOM 674 O O . LYS A 1 84 ? -9.407 4.427 -16.444 1.00 86.25 84 LYS A O 1
ATOM 679 N N . ASN A 1 85 ? -9.694 2.332 -15.700 1.00 88.06 85 ASN A N 1
ATOM 680 C CA . ASN A 1 85 ? -10.505 2.639 -14.515 1.00 88.06 85 ASN A CA 1
ATOM 681 C C . ASN A 1 85 ? -9.678 2.932 -13.244 1.00 88.06 85 ASN A C 1
ATOM 683 O O . ASN A 1 85 ? -10.214 2.944 -12.136 1.00 88.06 85 ASN A O 1
ATOM 687 N N . ARG A 1 86 ? -8.363 3.163 -13.359 1.00 89.75 86 ARG A N 1
ATOM 688 C CA . ARG A 1 86 ? -7.448 3.273 -12.205 1.00 89.75 86 ARG A CA 1
ATOM 689 C C . ARG A 1 86 ? -7.861 4.308 -11.150 1.00 89.75 86 ARG A C 1
ATOM 691 O O . ARG A 1 86 ? -7.696 4.051 -9.961 1.00 89.75 86 ARG A O 1
ATOM 698 N N . LEU A 1 87 ? -8.394 5.463 -11.559 1.00 90.50 87 LEU A N 1
ATOM 699 C CA . LEU A 1 87 ? -8.819 6.513 -10.626 1.00 90.50 87 LEU A CA 1
ATOM 700 C C . LEU A 1 87 ? -10.093 6.120 -9.876 1.00 90.50 87 LEU A C 1
ATOM 702 O O . LEU A 1 87 ? -10.183 6.369 -8.676 1.00 90.50 87 LEU A O 1
ATOM 706 N N . ASP A 1 88 ? -11.031 5.452 -10.544 1.00 91.25 88 ASP A N 1
ATOM 707 C CA . ASP A 1 88 ? -12.250 4.939 -9.913 1.00 91.25 88 ASP A CA 1
ATOM 708 C C . ASP A 1 88 ? -11.898 3.878 -8.869 1.00 91.25 88 ASP A C 1
ATOM 710 O O . ASP A 1 88 ? -12.317 3.979 -7.717 1.00 91.25 88 ASP A O 1
ATOM 714 N N . ARG A 1 89 ? -10.987 2.958 -9.214 1.00 89.75 89 ARG A N 1
ATOM 715 C CA . ARG A 1 89 ? -10.430 1.966 -8.277 1.00 89.75 89 ARG A CA 1
ATOM 716 C C . ARG A 1 89 ? -9.788 2.620 -7.050 1.00 89.75 89 ARG A C 1
ATOM 718 O O . ARG A 1 89 ? -9.982 2.161 -5.926 1.00 89.75 89 ARG A O 1
ATOM 725 N N . ILE A 1 90 ? -9.023 3.698 -7.242 1.00 92.75 90 ILE A N 1
ATOM 726 C CA . ILE A 1 90 ? -8.437 4.474 -6.135 1.00 92.75 90 ILE A CA 1
ATOM 727 C C . ILE A 1 90 ? -9.529 5.086 -5.260 1.00 92.75 90 ILE A C 1
ATOM 729 O O . ILE A 1 90 ? -9.464 4.990 -4.031 1.00 92.75 90 ILE A O 1
ATOM 733 N N . ASN A 1 91 ? -10.523 5.713 -5.884 1.00 93.31 91 ASN A N 1
ATOM 734 C CA . ASN A 1 91 ? -11.614 6.373 -5.182 1.00 93.31 91 ASN A CA 1
ATOM 735 C C . ASN A 1 91 ? -12.445 5.374 -4.376 1.00 93.31 91 ASN A C 1
ATOM 737 O O . ASN A 1 91 ? -12.772 5.663 -3.228 1.00 93.31 91 ASN A O 1
ATOM 741 N N . ASP A 1 92 ? -12.709 4.181 -4.906 1.00 91.88 92 ASP A N 1
ATOM 742 C CA . ASP A 1 92 ? -13.381 3.103 -4.177 1.00 91.88 92 ASP A CA 1
ATOM 743 C C . ASP A 1 92 ? -12.613 2.720 -2.913 1.00 91.88 92 ASP A C 1
ATOM 745 O O . ASP A 1 92 ? -13.202 2.608 -1.830 1.00 91.88 92 ASP A O 1
ATOM 749 N N . ILE A 1 93 ? -11.286 2.583 -3.024 1.00 93.56 93 ILE A N 1
ATOM 750 C CA . ILE A 1 93 ? -10.437 2.275 -1.872 1.00 93.56 93 ILE A CA 1
ATOM 751 C C . ILE A 1 93 ? -10.549 3.367 -0.817 1.00 93.56 93 ILE A C 1
ATOM 753 O O . ILE A 1 93 ? -10.825 3.077 0.354 1.00 93.56 93 ILE A O 1
ATOM 757 N N . ILE A 1 94 ? -10.362 4.622 -1.228 1.00 95.44 94 ILE A N 1
ATOM 758 C CA . ILE A 1 94 ? -10.431 5.783 -0.338 1.00 95.44 94 ILE A CA 1
ATOM 759 C C . ILE A 1 94 ? -11.807 5.857 0.323 1.00 95.44 94 ILE A C 1
ATOM 761 O O . ILE A 1 94 ? -11.885 6.009 1.540 1.00 95.44 94 ILE A O 1
ATOM 765 N N . ASN A 1 95 ? -12.890 5.687 -0.431 1.00 94.69 95 ASN A N 1
ATOM 766 C CA . ASN A 1 95 ? -14.254 5.775 0.079 1.00 94.69 95 ASN A CA 1
ATOM 767 C C . ASN A 1 95 ? -14.527 4.724 1.157 1.00 94.69 95 ASN A C 1
ATOM 769 O O . ASN A 1 95 ? -15.000 5.086 2.241 1.00 94.69 95 ASN A O 1
ATOM 773 N N . LYS A 1 96 ? -14.164 3.455 0.923 1.00 93.00 96 LYS A N 1
ATOM 774 C CA . LYS A 1 96 ? -14.373 2.383 1.914 1.00 93.00 96 LYS A CA 1
ATOM 775 C C . LYS A 1 96 ? -13.513 2.553 3.163 1.00 93.00 96 LYS A C 1
ATOM 777 O O . LYS A 1 96 ? -13.957 2.230 4.261 1.00 93.00 96 LYS A O 1
ATOM 782 N N . THR A 1 97 ? -12.302 3.087 3.020 1.00 95.44 97 THR A N 1
ATOM 783 C CA . THR A 1 97 ? -11.328 3.148 4.122 1.00 95.44 97 THR A CA 1
ATOM 784 C C . THR A 1 97 ? -11.273 4.512 4.829 1.00 95.44 97 THR A C 1
ATOM 786 O O . THR A 1 97 ? -10.760 4.608 5.943 1.00 95.44 97 THR A O 1
ATOM 789 N N . SER A 1 98 ? -11.889 5.559 4.265 1.00 95.00 98 SER A N 1
ATOM 790 C CA . SER A 1 98 ? -11.879 6.954 4.756 1.00 95.00 98 SER A CA 1
ATOM 791 C C . SER A 1 98 ? -12.294 7.140 6.217 1.00 95.00 98 SER A C 1
ATOM 793 O O . SER A 1 98 ? -11.819 8.059 6.882 1.00 95.00 98 SER A O 1
ATOM 795 N N . LYS A 1 99 ? -13.160 6.265 6.741 1.00 94.12 99 LYS A N 1
ATOM 796 C CA . LYS A 1 99 ? -13.667 6.339 8.121 1.00 94.12 99 LYS A CA 1
ATOM 797 C C . LYS A 1 99 ? -12.665 5.841 9.169 1.00 94.12 99 LYS A C 1
ATOM 799 O O . LYS A 1 99 ? -12.921 5.975 10.366 1.00 94.12 99 LYS A O 1
ATOM 804 N N . ILE A 1 100 ? -11.545 5.243 8.757 1.00 94.56 100 ILE A N 1
ATOM 805 C CA . ILE A 1 100 ? -10.545 4.690 9.674 1.00 94.56 100 ILE A CA 1
ATOM 806 C C . ILE A 1 100 ? -9.764 5.835 10.339 1.00 94.56 100 ILE A C 1
ATOM 808 O O . ILE A 1 100 ? -9.128 6.634 9.650 1.00 94.56 100 ILE A O 1
ATOM 812 N N . PRO A 1 101 ? -9.736 5.920 11.682 1.00 91.50 101 PRO A N 1
ATOM 813 C CA . PRO A 1 101 ? -9.009 6.984 12.363 1.00 91.50 101 PRO A CA 1
ATOM 814 C C . PRO A 1 101 ? -7.516 6.993 12.014 1.00 91.50 101 PRO A C 1
ATOM 816 O O . PRO A 1 101 ? -6.831 5.975 12.131 1.00 91.50 101 PRO A O 1
ATOM 819 N N . GLY A 1 102 ? -7.006 8.166 11.636 1.00 88.88 102 GLY A N 1
ATOM 820 C CA . GLY A 1 102 ? -5.592 8.364 11.312 1.00 88.88 102 GLY A CA 1
ATOM 821 C C . GLY A 1 102 ? -5.172 7.836 9.940 1.00 88.88 102 GLY A C 1
ATOM 822 O O . GLY A 1 102 ? -3.974 7.868 9.644 1.00 88.88 102 GLY A O 1
ATOM 823 N N . ILE A 1 103 ? -6.107 7.364 9.109 1.00 93.88 103 ILE A N 1
ATOM 824 C CA . ILE A 1 103 ? -5.794 6.998 7.731 1.00 93.88 103 ILE A CA 1
ATOM 825 C C . ILE A 1 103 ? -5.411 8.226 6.911 1.00 93.88 103 ILE A C 1
ATOM 827 O O . ILE A 1 103 ? -5.916 9.329 7.125 1.00 93.88 103 ILE A O 1
ATOM 831 N N . HIS A 1 104 ? -4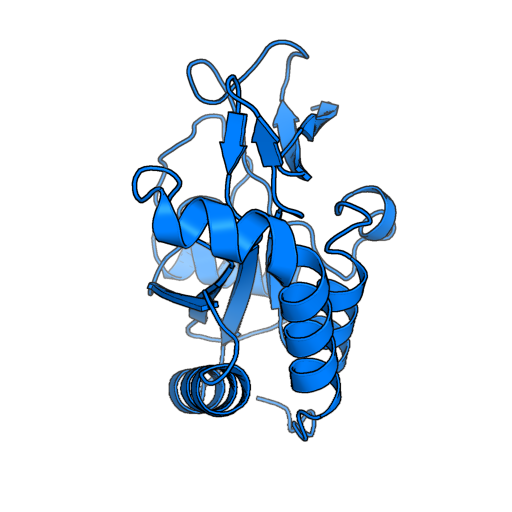.480 8.041 5.989 1.00 93.12 104 HIS A N 1
ATOM 832 C CA . HIS A 1 104 ? -4.073 9.071 5.054 1.00 93.12 104 HIS A CA 1
ATOM 833 C C . HIS A 1 104 ? -3.612 8.449 3.749 1.00 93.12 104 HIS A C 1
ATOM 835 O O . HIS A 1 104 ? -3.083 7.335 3.727 1.00 93.12 104 HIS A O 1
ATOM 841 N N . TYR A 1 105 ? -3.782 9.218 2.679 1.00 94.62 105 TYR A N 1
ATOM 842 C CA . TYR A 1 105 ? -3.484 8.782 1.329 1.00 94.62 105 TYR A CA 1
ATOM 843 C C . TYR A 1 105 ? -2.511 9.738 0.655 1.00 94.62 105 TYR A C 1
ATOM 845 O O . TYR A 1 105 ? -2.460 10.929 0.980 1.00 94.62 105 TYR A O 1
ATOM 853 N N . LYS A 1 106 ? -1.753 9.219 -0.304 1.00 92.81 106 LYS A N 1
ATOM 854 C CA . LYS A 1 106 ? -1.084 10.025 -1.324 1.00 92.81 106 LYS A CA 1
ATOM 855 C C . LYS A 1 106 ? -1.270 9.334 -2.661 1.00 92.81 106 LYS A C 1
ATOM 857 O O . LYS A 1 106 ? -1.047 8.130 -2.755 1.00 92.81 106 LYS A O 1
ATOM 862 N N . ILE A 1 107 ? -1.660 10.103 -3.664 1.00 92.25 107 ILE A N 1
ATOM 863 C CA . ILE A 1 107 ? -1.748 9.636 -5.042 1.00 92.25 107 ILE A CA 1
ATOM 864 C C . ILE A 1 107 ? -0.533 10.191 -5.775 1.00 92.25 107 ILE A C 1
ATOM 866 O O . ILE A 1 107 ? -0.175 11.354 -5.582 1.00 92.25 107 ILE A O 1
ATOM 870 N N . ALA A 1 108 ? 0.119 9.355 -6.569 1.00 85.88 108 ALA A N 1
ATOM 871 C CA . ALA A 1 108 ? 1.242 9.752 -7.401 1.00 85.88 108 ALA A CA 1
ATOM 872 C C . ALA A 1 108 ? 1.120 9.109 -8.783 1.00 85.88 108 ALA A C 1
ATOM 874 O O . ALA A 1 108 ? 0.593 8.006 -8.914 1.00 85.88 108 ALA A O 1
ATOM 875 N N . GLU A 1 109 ? 1.636 9.786 -9.804 1.00 81.56 109 GLU A N 1
ATOM 876 C CA . GLU A 1 109 ? 1.665 9.276 -11.183 1.00 81.56 109 GLU A CA 1
ATOM 877 C C . GLU A 1 109 ? 2.954 8.515 -11.522 1.00 81.56 109 GLU A C 1
ATOM 879 O O . GLU A 1 109 ? 3.012 7.827 -12.537 1.00 81.56 109 GLU A O 1
ATOM 884 N N . GLN A 1 110 ? 3.979 8.651 -10.677 1.00 72.56 110 GLN A N 1
ATOM 885 C CA . GLN A 1 110 ? 5.296 8.025 -10.814 1.00 72.56 110 GLN A CA 1
ATOM 886 C C . GLN A 1 110 ? 5.840 7.607 -9.452 1.00 72.56 110 GLN A C 1
ATOM 888 O O . GLN A 1 110 ? 5.499 8.222 -8.433 1.00 72.56 110 GLN A O 1
ATOM 893 N N . GLN A 1 111 ? 6.713 6.603 -9.439 1.00 70.31 111 GLN A N 1
ATOM 894 C CA . GLN A 1 111 ? 7.451 6.119 -8.278 1.00 70.31 111 GLN A CA 1
ATOM 895 C C . GLN A 1 111 ? 8.927 5.879 -8.597 1.00 70.31 111 GLN A C 1
ATOM 897 O O . GLN A 1 111 ? 9.302 4.966 -9.314 1.00 70.31 111 GLN A O 1
ATOM 902 N N . ALA A 1 112 ? 9.794 6.618 -7.911 1.00 54.09 112 ALA A N 1
ATOM 903 C CA . ALA A 1 112 ? 11.245 6.623 -8.104 1.00 54.09 112 ALA A CA 1
ATOM 904 C C . ALA A 1 112 ? 12.010 5.323 -7.722 1.00 54.09 112 ALA A C 1
ATOM 906 O O . ALA A 1 112 ? 13.214 5.378 -7.509 1.00 54.09 112 ALA A O 1
ATOM 907 N N . ASN A 1 113 ? 11.356 4.165 -7.546 1.00 57.22 113 ASN A N 1
ATOM 908 C CA . ASN A 1 113 ? 11.971 2.982 -6.908 1.00 57.22 113 ASN A CA 1
ATOM 909 C C . ASN A 1 113 ? 11.741 1.647 -7.644 1.00 57.22 113 ASN A C 1
ATOM 911 O O . ASN A 1 113 ? 11.672 0.604 -6.998 1.00 57.22 113 ASN A O 1
ATOM 915 N N . VAL A 1 114 ? 11.577 1.649 -8.970 1.00 52.78 114 VAL A N 1
ATOM 916 C CA . VAL A 1 114 ? 11.226 0.409 -9.700 1.00 52.78 114 VAL A CA 1
ATOM 917 C C . VAL A 1 114 ? 12.446 -0.316 -10.289 1.00 52.78 114 VAL A C 1
ATOM 919 O O . VAL A 1 114 ? 12.364 -1.502 -10.579 1.00 52.78 114 VAL A O 1
ATOM 922 N N . LYS A 1 115 ? 13.618 0.331 -10.376 1.00 47.31 115 LYS A N 1
ATOM 923 C CA . LYS A 1 115 ? 14.869 -0.310 -10.827 1.00 47.31 115 LYS A CA 1
ATOM 924 C C . LYS A 1 115 ? 15.877 -0.381 -9.685 1.00 47.31 115 LYS A C 1
ATOM 926 O O . LYS A 1 115 ? 16.125 0.615 -9.010 1.00 47.31 115 LYS A O 1
ATOM 931 N N . GLY A 1 116 ? 16.487 -1.550 -9.505 1.00 44.69 116 GLY A N 1
ATOM 932 C CA . GLY A 1 116 ? 17.553 -1.797 -8.529 1.00 44.69 116 GLY A CA 1
ATOM 933 C C . GLY A 1 116 ? 18.900 -1.181 -8.906 1.00 44.69 116 GLY A C 1
ATOM 934 O O . GLY A 1 116 ? 19.894 -1.896 -8.932 1.00 44.69 116 GLY A O 1
ATOM 935 N N . ASP A 1 117 ? 18.928 0.112 -9.232 1.00 42.47 117 ASP A N 1
ATOM 936 C CA . ASP A 1 117 ? 20.138 0.838 -9.626 1.00 42.47 117 ASP A CA 1
ATOM 937 C C . ASP A 1 117 ? 20.598 1.796 -8.517 1.00 42.47 117 ASP A C 1
ATOM 939 O O . ASP A 1 117 ? 19.772 2.410 -7.850 1.00 42.47 117 ASP A O 1
ATOM 943 N N . ILE A 1 118 ? 21.918 1.927 -8.362 1.00 43.28 118 ILE A N 1
ATOM 944 C CA . ILE A 1 118 ? 22.760 2.211 -7.167 1.00 43.28 118 ILE A CA 1
ATOM 945 C C . ILE A 1 118 ? 22.365 3.415 -6.259 1.00 43.28 118 ILE A C 1
ATOM 947 O O . ILE A 1 118 ? 22.990 3.629 -5.219 1.00 43.28 118 ILE A O 1
ATOM 951 N N . ARG A 1 119 ? 21.343 4.226 -6.572 1.00 44.31 119 ARG A N 1
ATOM 952 C CA . ARG A 1 119 ? 21.027 5.451 -5.809 1.00 44.31 119 ARG A CA 1
ATOM 953 C C . ARG A 1 119 ? 19.537 5.676 -5.544 1.00 44.31 119 ARG A C 1
ATOM 955 O O . ARG A 1 119 ? 18.717 5.706 -6.455 1.00 44.31 119 ARG A O 1
ATOM 962 N N . VAL A 1 120 ? 19.226 5.985 -4.281 1.00 44.78 120 VAL A N 1
ATOM 963 C CA . VAL A 1 120 ? 17.989 6.664 -3.860 1.00 44.78 120 VAL A CA 1
ATOM 964 C C . VAL A 1 120 ? 17.861 7.986 -4.630 1.00 44.78 120 VAL A C 1
ATOM 966 O O . VAL A 1 120 ? 18.826 8.746 -4.682 1.00 44.78 120 VAL A O 1
ATOM 969 N N . ASN A 1 121 ? 16.668 8.285 -5.153 1.00 46.94 121 ASN A N 1
ATOM 970 C CA . ASN A 1 121 ? 16.339 9.452 -5.994 1.00 46.94 121 ASN A CA 1
ATOM 971 C C . ASN A 1 121 ? 16.757 9.337 -7.461 1.00 46.94 121 ASN A C 1
ATOM 973 O O . ASN A 1 121 ? 17.383 10.246 -8.006 1.00 46.94 121 ASN A O 1
ATOM 977 N N . TYR A 1 122 ? 16.347 8.265 -8.126 1.00 46.38 122 TYR A N 1
ATOM 978 C CA . TYR A 1 122 ? 16.322 8.267 -9.579 1.00 46.38 122 TYR A CA 1
ATOM 979 C C . TYR A 1 122 ? 14.874 8.133 -10.056 1.00 46.38 122 TYR A C 1
ATOM 981 O O . TYR A 1 122 ? 14.116 7.284 -9.597 1.00 46.38 122 TYR A O 1
ATOM 989 N N . SER A 1 123 ? 14.458 9.042 -10.929 1.00 54.06 123 SER A N 1
ATOM 990 C CA . SER A 1 123 ? 13.180 8.958 -11.621 1.00 54.06 123 SER A CA 1
ATOM 991 C C . SER A 1 123 ? 13.390 8.196 -12.922 1.00 54.06 123 SER A C 1
ATOM 993 O O . SER A 1 123 ? 14.250 8.570 -13.721 1.00 54.06 123 SER A O 1
ATOM 995 N N . LEU A 1 124 ? 12.603 7.146 -13.136 1.00 63.28 124 LEU A N 1
ATOM 996 C CA . LEU A 1 124 ? 12.400 6.608 -14.473 1.00 63.28 124 LEU A CA 1
ATOM 997 C C . LEU A 1 124 ? 11.526 7.555 -15.286 1.00 63.28 124 LEU A C 1
ATOM 999 O O . LEU A 1 124 ? 10.635 8.211 -14.743 1.00 63.28 124 LEU A O 1
ATOM 1003 N N . GLU A 1 125 ? 11.729 7.547 -16.599 1.00 77.00 125 GLU A N 1
ATOM 1004 C CA . GLU A 1 125 ? 10.664 7.961 -17.510 1.00 77.00 125 GLU A CA 1
ATOM 1005 C C . GLU A 1 125 ? 9.446 7.046 -17.298 1.00 77.00 125 GLU A C 1
ATOM 1007 O O . GLU A 1 125 ? 9.603 5.848 -17.029 1.00 77.00 125 GLU A O 1
ATOM 1012 N N . LYS A 1 126 ? 8.228 7.598 -17.390 1.00 79.81 126 LYS A N 1
ATOM 1013 C CA . LYS A 1 126 ? 6.975 6.882 -17.062 1.00 79.81 126 LYS A CA 1
ATOM 1014 C C . LYS A 1 126 ? 6.887 5.530 -17.767 1.00 79.81 126 LYS A C 1
ATOM 1016 O O . LYS A 1 126 ? 6.553 4.523 -17.152 1.00 79.81 126 LYS A O 1
ATOM 1021 N N . GLU A 1 127 ? 7.255 5.493 -19.038 1.00 82.88 127 GLU A N 1
ATOM 1022 C CA . GLU A 1 127 ? 7.171 4.317 -19.898 1.00 82.88 127 GLU A CA 1
ATOM 1023 C C . GLU A 1 127 ? 8.078 3.185 -19.408 1.00 82.88 127 GLU A C 1
ATOM 1025 O O . GLU A 1 127 ? 7.691 2.017 -19.429 1.00 82.88 127 GLU A O 1
ATOM 1030 N N . GLN A 1 128 ? 9.278 3.521 -18.931 1.00 80.69 128 GLN A N 1
ATOM 1031 C CA . GLN A 1 128 ? 10.225 2.544 -18.395 1.00 80.69 128 GLN A CA 1
ATOM 1032 C C . GLN A 1 128 ? 9.752 1.998 -17.045 1.00 80.69 128 GLN A C 1
ATOM 1034 O O . GLN A 1 128 ? 9.889 0.806 -16.774 1.00 80.69 128 GLN A O 1
ATOM 1039 N N . GLU A 1 129 ? 9.162 2.858 -16.214 1.00 79.81 129 GLU A N 1
ATOM 1040 C CA . GLU A 1 129 ? 8.552 2.471 -14.943 1.00 79.81 129 GLU A CA 1
ATOM 1041 C C . GLU A 1 129 ? 7.398 1.484 -15.158 1.00 79.81 129 GLU A C 1
ATOM 1043 O O . GLU A 1 129 ? 7.341 0.425 -14.531 1.00 79.81 129 GLU A O 1
ATOM 1048 N N . TYR A 1 130 ? 6.513 1.796 -16.105 1.00 85.81 130 TYR A N 1
ATOM 1049 C CA . TYR A 1 130 ? 5.365 0.959 -16.443 1.00 85.81 130 TYR A CA 1
ATOM 1050 C C . TYR A 1 130 ? 5.794 -0.366 -17.072 1.00 85.81 130 TYR A C 1
ATOM 1052 O O . TYR A 1 130 ? 5.231 -1.406 -16.733 1.00 85.81 130 TYR A O 1
ATOM 1060 N N . ALA A 1 131 ? 6.818 -0.363 -17.931 1.00 83.44 131 ALA A N 1
ATOM 1061 C CA . ALA A 1 131 ? 7.385 -1.587 -18.495 1.00 83.44 131 ALA A CA 1
ATOM 1062 C C . ALA A 1 131 ? 7.943 -2.516 -17.406 1.00 83.44 131 ALA A C 1
ATOM 1064 O O . ALA A 1 131 ? 7.707 -3.725 -17.441 1.00 83.44 131 ALA A O 1
ATOM 1065 N N . GLU A 1 132 ? 8.633 -1.961 -16.409 1.00 79.31 132 GLU A N 1
ATOM 1066 C CA . GLU A 1 132 ? 9.178 -2.751 -15.308 1.00 79.31 132 GLU A CA 1
ATOM 1067 C C . GLU A 1 132 ? 8.077 -3.293 -14.387 1.00 79.31 132 GLU A C 1
ATOM 1069 O O . GLU A 1 132 ? 8.136 -4.453 -13.983 1.00 79.31 132 GLU A O 1
ATOM 1074 N N . LEU A 1 133 ? 7.020 -2.523 -14.114 1.00 80.19 133 LEU A N 1
ATOM 1075 C CA . LEU A 1 133 ? 5.853 -3.031 -13.383 1.00 80.19 133 LEU A CA 1
ATOM 1076 C C . LEU A 1 133 ? 5.122 -4.130 -14.155 1.00 80.19 133 LEU A C 1
ATOM 1078 O O . LEU A 1 133 ? 4.796 -5.168 -13.583 1.00 80.19 133 LEU A O 1
ATOM 1082 N N . ASN A 1 134 ? 4.914 -3.948 -15.456 1.00 83.25 134 ASN A N 1
ATOM 1083 C CA . ASN A 1 134 ? 4.346 -4.979 -16.320 1.00 83.25 134 ASN A CA 1
ATOM 1084 C C . ASN A 1 134 ? 5.164 -6.276 -16.245 1.00 83.25 134 ASN A C 1
ATOM 1086 O O . ASN A 1 134 ? 4.595 -7.360 -16.089 1.00 83.25 134 ASN A O 1
ATOM 1090 N N . ARG A 1 135 ? 6.498 -6.168 -16.251 1.00 82.00 135 ARG A N 1
ATOM 1091 C CA . ARG A 1 135 ? 7.416 -7.302 -16.086 1.00 82.00 135 ARG A CA 1
ATOM 1092 C C . ARG A 1 135 ? 7.308 -7.945 -14.701 1.00 82.00 135 ARG A C 1
ATOM 1094 O O . ARG A 1 135 ? 7.172 -9.162 -14.609 1.00 82.00 135 ARG A O 1
ATOM 1101 N N . LEU A 1 136 ? 7.375 -7.152 -13.630 1.00 75.88 136 LEU A N 1
ATOM 1102 C CA . LEU A 1 136 ? 7.354 -7.633 -12.242 1.00 75.88 136 LEU A CA 1
ATOM 1103 C C . LEU A 1 136 ? 6.027 -8.303 -11.881 1.00 75.88 136 LEU A C 1
ATOM 1105 O O . LEU A 1 136 ? 6.016 -9.308 -11.173 1.00 75.88 136 LEU A O 1
ATOM 1109 N N . PHE A 1 137 ? 4.914 -7.759 -12.362 1.00 75.94 137 PHE A N 1
ATOM 1110 C CA . PHE A 1 137 ? 3.570 -8.185 -11.980 1.00 75.94 137 PHE A CA 1
ATOM 1111 C C . PHE A 1 137 ? 2.854 -9.005 -13.056 1.00 75.94 137 PHE A C 1
ATOM 1113 O O . PHE A 1 137 ? 1.683 -9.334 -12.877 1.00 75.94 137 PHE A O 1
ATOM 1120 N N . MET A 1 138 ? 3.534 -9.351 -14.154 1.00 81.62 138 MET A N 1
ATOM 1121 C CA . MET A 1 138 ? 2.954 -10.100 -15.276 1.00 81.62 138 MET A CA 1
ATOM 1122 C C . MET A 1 138 ? 1.651 -9.443 -15.770 1.00 81.62 138 MET A C 1
ATOM 1124 O O . MET A 1 138 ? 0.567 -10.035 -15.753 1.00 81.62 138 MET A O 1
ATOM 1128 N N . ARG A 1 139 ? 1.759 -8.164 -16.140 1.00 84.12 139 ARG A N 1
ATOM 1129 C CA . ARG A 1 139 ? 0.674 -7.312 -16.654 1.00 84.12 139 ARG A CA 1
ATOM 1130 C C . ARG A 1 139 ? 1.097 -6.627 -17.954 1.00 84.12 139 ARG A C 1
ATOM 1132 O O . ARG A 1 139 ? 2.246 -6.744 -18.369 1.00 84.12 139 ARG A O 1
ATOM 1139 N N . ASN A 1 140 ? 0.155 -5.943 -18.602 1.00 88.88 140 ASN A N 1
ATOM 1140 C CA . ASN A 1 140 ? 0.404 -5.162 -19.815 1.00 88.88 140 ASN A CA 1
ATOM 1141 C C . ASN A 1 140 ? -0.411 -3.854 -19.834 1.00 88.88 140 ASN A C 1
ATOM 1143 O O . ASN A 1 140 ? -1.103 -3.538 -20.802 1.00 88.88 140 ASN A O 1
ATOM 1147 N N . HIS A 1 141 ? -0.385 -3.105 -18.734 1.00 88.50 141 HIS A N 1
ATOM 1148 C CA . HIS A 1 141 ? -1.062 -1.815 -18.658 1.00 88.50 141 HIS A CA 1
ATOM 1149 C C . HIS A 1 141 ? -0.224 -0.723 -19.330 1.00 88.50 141 HIS A C 1
ATOM 1151 O O . HIS A 1 141 ? 0.999 -0.691 -19.203 1.00 88.50 141 HIS A O 1
ATOM 1157 N N . GLN A 1 142 ? -0.899 0.197 -20.021 1.00 88.25 142 GLN A N 1
ATOM 1158 C CA . GLN A 1 142 ? -0.255 1.353 -20.656 1.00 88.25 142 GLN A CA 1
ATOM 1159 C C . GLN A 1 142 ? 0.089 2.459 -19.656 1.00 88.25 142 GLN A C 1
ATOM 1161 O O . GLN A 1 142 ? 1.004 3.237 -19.889 1.00 88.25 142 GLN A O 1
ATOM 1166 N N . GLU A 1 143 ? -0.651 2.527 -18.551 1.00 89.31 143 GLU A N 1
ATOM 1167 C CA . GLU A 1 143 ? -0.494 3.549 -17.526 1.00 89.31 143 GLU A CA 1
ATOM 1168 C C . GLU A 1 143 ? -0.726 2.941 -16.149 1.00 89.31 143 GLU A C 1
ATOM 1170 O O . GLU A 1 143 ? -1.578 2.062 -15.982 1.00 89.31 143 GLU A O 1
ATOM 1175 N N . TYR A 1 144 ? -0.008 3.469 -15.160 1.00 88.56 144 TYR A N 1
ATOM 1176 C CA . TYR A 1 144 ? -0.210 3.170 -13.751 1.00 88.56 144 TYR A CA 1
ATOM 1177 C C . TYR A 1 144 ? -0.445 4.451 -12.954 1.00 88.56 144 TYR A C 1
ATOM 1179 O O . TYR A 1 144 ? 0.075 5.524 -13.257 1.00 88.56 144 TYR A O 1
ATOM 1187 N N . THR A 1 145 ? -1.228 4.337 -11.891 1.00 91.31 145 THR A N 1
ATOM 1188 C CA . THR A 1 145 ? -1.311 5.335 -10.825 1.00 91.31 145 THR A CA 1
ATOM 1189 C C . THR A 1 145 ? -1.071 4.641 -9.499 1.00 91.31 145 THR A C 1
ATOM 1191 O O . THR A 1 145 ? -1.476 3.496 -9.290 1.00 91.31 145 THR A O 1
ATOM 1194 N N . TYR A 1 146 ? -0.391 5.335 -8.599 1.00 90.19 146 TYR A N 1
ATOM 1195 C CA . TYR A 1 146 ? 0.022 4.774 -7.330 1.00 90.19 146 TYR A CA 1
ATOM 1196 C C . TYR A 1 146 ? -0.782 5.361 -6.196 1.00 90.19 146 TYR A C 1
ATOM 1198 O O . TYR A 1 146 ? -0.882 6.582 -6.056 1.00 90.19 146 TYR A O 1
ATOM 1206 N N . LEU A 1 147 ? -1.294 4.479 -5.346 1.00 93.38 147 LEU A N 1
ATOM 1207 C CA . LEU A 1 147 ? -1.963 4.856 -4.116 1.00 93.38 147 LEU A CA 1
ATOM 1208 C C . LEU A 1 147 ? -1.112 4.415 -2.936 1.00 93.38 147 LEU A C 1
ATOM 1210 O O . LEU A 1 147 ? -0.923 3.229 -2.675 1.00 93.38 147 LEU A O 1
ATOM 1214 N N . TRP A 1 148 ? -0.608 5.395 -2.206 1.00 92.88 148 TRP A N 1
ATOM 1215 C CA . TRP A 1 148 ? -0.015 5.201 -0.898 1.00 92.88 148 TRP A CA 1
ATOM 1216 C C . TRP A 1 148 ? -1.125 5.305 0.150 1.00 92.88 148 TRP A C 1
ATOM 1218 O O . TRP A 1 148 ? -1.826 6.315 0.195 1.00 92.88 148 TRP A O 1
ATOM 1228 N N . ILE A 1 149 ? -1.272 4.287 0.994 1.00 94.94 149 ILE A N 1
ATOM 1229 C CA . ILE A 1 149 ? -2.250 4.195 2.083 1.00 94.94 149 ILE A CA 1
ATOM 1230 C C . ILE A 1 149 ? -1.470 4.026 3.377 1.00 94.94 149 ILE A C 1
ATOM 1232 O O . ILE A 1 149 ? -0.683 3.090 3.494 1.00 94.94 149 ILE A O 1
ATOM 1236 N N . GLY A 1 150 ? -1.702 4.863 4.380 1.00 93.00 150 GLY A N 1
ATOM 1237 C CA . GLY A 1 150 ? -1.018 4.686 5.655 1.00 93.00 150 GLY A CA 1
ATOM 1238 C C . GLY A 1 150 ? -1.793 5.158 6.860 1.00 93.00 150 GLY A C 1
ATOM 1239 O O . GLY A 1 150 ? -2.846 5.785 6.760 1.00 93.00 150 GLY A O 1
ATOM 1240 N N . LEU A 1 151 ? -1.243 4.849 8.030 1.00 92.06 151 LEU A N 1
ATOM 1241 C CA . LEU A 1 151 ? -1.858 5.124 9.323 1.00 92.06 151 LEU A CA 1
ATOM 1242 C C . LEU A 1 151 ? -0.932 5.995 10.173 1.00 92.06 151 LEU A C 1
ATOM 1244 O O . LEU A 1 151 ? 0.220 5.639 10.405 1.00 92.06 151 LEU A O 1
ATOM 1248 N N . PHE A 1 152 ? -1.478 7.106 10.673 1.00 86.31 152 PHE A N 1
ATOM 1249 C CA . PHE A 1 152 ? -0.839 8.063 11.581 1.00 86.31 152 PHE A CA 1
ATOM 1250 C C . PHE A 1 152 ? 0.479 8.636 11.036 1.00 86.31 152 PHE A C 1
ATOM 1252 O O . PHE A 1 152 ? 1.556 8.259 11.485 1.00 86.31 152 PHE A O 1
ATOM 1259 N N . LYS A 1 153 ? 0.360 9.571 10.080 1.00 74.75 153 LYS A N 1
ATOM 1260 C CA . LYS A 1 153 ? 1.455 10.186 9.303 1.00 74.75 153 LYS A CA 1
ATOM 1261 C C . LYS A 1 153 ? 2.566 10.855 10.120 1.00 74.75 153 LYS A C 1
ATOM 1263 O O . LYS A 1 153 ? 3.699 10.872 9.651 1.00 74.75 153 LYS A O 1
ATOM 1268 N N . ASP A 1 154 ? 2.230 11.479 11.251 1.00 68.00 154 ASP A N 1
ATOM 1269 C CA . ASP A 1 154 ? 3.144 12.365 11.983 1.00 68.00 154 ASP A CA 1
ATOM 1270 C C . ASP A 1 154 ? 3.143 12.077 13.498 1.00 68.00 154 ASP A C 1
ATOM 1272 O O . ASP A 1 154 ? 2.129 11.664 14.075 1.00 68.00 154 ASP A O 1
ATOM 1276 N N . ASP A 1 155 ? 4.294 12.262 14.146 1.00 63.75 155 ASP A N 1
ATOM 1277 C CA . ASP A 1 155 ? 4.466 12.243 15.599 1.00 63.75 155 ASP A CA 1
ATOM 1278 C C . ASP A 1 155 ? 4.569 13.628 16.227 1.00 63.75 155 ASP A C 1
ATOM 1280 O O . ASP A 1 155 ? 4.603 13.743 17.454 1.00 63.75 155 ASP A O 1
ATOM 1284 N N . LYS A 1 156 ? 4.564 14.697 15.438 1.00 63.81 156 LYS A N 1
ATOM 1285 C CA . LYS A 1 156 ? 4.700 16.052 15.984 1.00 63.81 156 LYS A CA 1
ATOM 1286 C C . LYS A 1 156 ? 3.468 16.514 16.761 1.00 63.81 156 LYS A C 1
ATOM 1288 O O . LYS A 1 156 ? 3.559 17.428 17.576 1.00 63.81 156 LYS A O 1
ATOM 1293 N N . ASN A 1 157 ? 2.314 15.869 16.566 1.00 69.31 157 ASN A N 1
ATOM 1294 C CA . ASN A 1 157 ? 1.083 16.185 17.287 1.00 69.31 157 ASN A CA 1
ATOM 1295 C C . ASN A 1 157 ? 0.839 15.207 18.451 1.00 69.31 157 ASN A C 1
ATOM 1297 O O . ASN A 1 157 ? 0.481 14.044 18.256 1.00 69.31 157 ASN A O 1
ATOM 1301 N N . TRP A 1 158 ? 0.966 15.699 19.686 1.00 70.50 158 TRP A N 1
ATOM 1302 C CA . TRP A 1 158 ? 0.812 14.902 20.909 1.00 70.50 158 TRP A CA 1
ATOM 1303 C C . TRP A 1 158 ? -0.563 14.222 21.046 1.00 70.50 158 TRP A C 1
ATOM 1305 O O . TRP A 1 158 ? -0.631 13.082 21.512 1.00 70.50 158 TRP A O 1
ATOM 1315 N N . LYS A 1 159 ? -1.653 14.864 20.595 1.00 72.19 159 LYS A N 1
ATOM 1316 C CA . LYS A 1 159 ? -2.995 14.255 20.604 1.00 72.19 159 LYS A CA 1
ATOM 1317 C C . LYS A 1 159 ? -3.062 13.087 19.626 1.00 72.19 159 LYS A C 1
ATOM 1319 O O . LYS A 1 159 ? -3.568 12.022 19.974 1.00 72.19 159 LYS A O 1
ATOM 1324 N N . GLN A 1 160 ? -2.502 13.255 18.428 1.00 71.56 160 GLN A N 1
ATOM 1325 C CA . GLN A 1 160 ? -2.434 12.176 17.440 1.00 71.56 160 GLN A CA 1
ATOM 1326 C C . GLN A 1 160 ? -1.527 11.035 17.909 1.00 71.56 160 GLN A C 1
ATOM 1328 O O . GLN A 1 160 ? -1.869 9.879 17.693 1.00 71.56 160 GLN A O 1
ATOM 1333 N N . ASN A 1 161 ? -0.437 11.326 18.624 1.00 76.50 161 ASN A N 1
ATOM 1334 C CA . ASN A 1 161 ? 0.411 10.303 19.246 1.00 76.50 161 ASN A CA 1
ATOM 1335 C C . ASN A 1 161 ? -0.330 9.472 20.290 1.00 76.50 161 ASN A C 1
ATOM 1337 O O . ASN A 1 161 ? -0.149 8.255 20.346 1.00 76.50 161 ASN A O 1
ATOM 1341 N N . PHE A 1 162 ? -1.141 10.120 21.125 1.00 79.94 162 PHE A N 1
ATOM 1342 C CA . PHE A 1 162 ? -1.942 9.429 22.128 1.00 79.94 162 PHE A CA 1
ATOM 1343 C C . PHE A 1 162 ? -2.994 8.532 21.470 1.00 79.94 162 PHE A C 1
ATOM 1345 O O . PHE A 1 162 ? -3.045 7.335 21.752 1.00 79.94 162 PHE A O 1
ATOM 1352 N N . VAL A 1 163 ? -3.762 9.078 20.518 1.00 79.69 163 VAL A N 1
ATOM 1353 C CA . VAL A 1 163 ? -4.739 8.300 19.741 1.00 79.69 163 VAL A CA 1
ATOM 1354 C C . VAL A 1 163 ? -4.050 7.149 19.013 1.00 79.69 163 VAL A C 1
ATOM 1356 O O . VAL A 1 163 ? -4.523 6.022 19.103 1.00 79.69 163 VAL A O 1
ATOM 1359 N N . ARG A 1 164 ? -2.901 7.385 18.367 1.00 83.75 164 ARG A N 1
ATOM 1360 C CA . ARG A 1 164 ? -2.096 6.342 17.715 1.00 83.75 164 ARG A CA 1
ATOM 1361 C C . ARG A 1 164 ? -1.745 5.232 18.694 1.00 83.75 164 ARG A C 1
ATOM 1363 O O . ARG A 1 164 ? -2.030 4.078 18.409 1.00 83.75 164 ARG A O 1
ATOM 1370 N N . ARG A 1 165 ? -1.151 5.559 19.846 1.00 82.12 165 ARG A N 1
ATOM 1371 C CA . ARG A 1 165 ? -0.721 4.561 20.844 1.00 82.12 165 ARG A CA 1
ATOM 1372 C C . ARG A 1 165 ? -1.840 3.604 21.249 1.00 82.12 165 ARG A C 1
ATOM 1374 O O . ARG A 1 165 ? -1.570 2.431 21.467 1.00 82.12 165 ARG A O 1
ATOM 1381 N N . ILE A 1 166 ? -3.072 4.097 21.322 1.00 87.31 166 ILE A N 1
ATOM 1382 C CA . ILE A 1 166 ? -4.234 3.302 21.733 1.00 87.31 166 ILE A CA 1
ATOM 1383 C C . ILE A 1 166 ? -4.874 2.588 20.537 1.00 87.31 166 ILE A C 1
ATOM 1385 O O . ILE A 1 166 ? -5.270 1.428 20.631 1.00 87.31 166 ILE A O 1
ATOM 1389 N N . MET A 1 167 ? -4.988 3.275 19.402 1.00 90.56 167 MET A N 1
ATOM 1390 C CA . MET A 1 167 ? -5.835 2.853 18.288 1.00 90.56 167 MET A CA 1
ATOM 1391 C C . MET A 1 167 ? -5.070 2.165 17.162 1.00 90.56 167 MET A C 1
ATOM 1393 O O . MET A 1 167 ? -5.713 1.560 16.316 1.00 90.56 167 MET A O 1
ATOM 1397 N N . PHE A 1 168 ? -3.735 2.206 17.124 1.00 90.44 168 PHE A N 1
ATOM 1398 C CA . PHE A 1 168 ? -2.945 1.738 15.977 1.00 90.44 168 PHE A CA 1
ATOM 1399 C C . PHE A 1 168 ? -3.290 0.309 15.544 1.00 90.44 168 PHE A C 1
ATOM 1401 O O . PHE A 1 168 ? -3.669 0.086 14.395 1.00 90.44 168 PHE A O 1
ATOM 1408 N N . ASN A 1 169 ? -3.264 -0.646 16.478 1.00 91.50 169 ASN A N 1
ATOM 1409 C CA . ASN A 1 169 ? -3.615 -2.039 16.187 1.00 91.50 169 ASN A CA 1
ATOM 1410 C C . ASN A 1 169 ? -5.081 -2.192 15.762 1.00 91.50 169 ASN A C 1
ATOM 1412 O O . ASN A 1 169 ? -5.389 -2.996 14.883 1.00 91.50 169 ASN A O 1
ATOM 1416 N N . LYS A 1 170 ? -5.988 -1.405 16.353 1.00 94.50 170 LYS A N 1
ATOM 1417 C CA . LYS A 1 170 ? -7.403 -1.393 15.972 1.00 94.50 170 LYS A CA 1
ATOM 1418 C C . LYS A 1 170 ? -7.576 -0.867 14.546 1.00 94.50 170 LYS A C 1
ATOM 1420 O O . LYS A 1 170 ? -8.240 -1.521 13.752 1.00 94.50 170 LYS A O 1
ATOM 1425 N N . CYS A 1 171 ? -6.937 0.245 14.195 1.00 94.88 171 CYS A N 1
ATOM 1426 C CA . CYS A 1 171 ? -6.983 0.825 12.855 1.00 94.88 171 CYS A CA 1
ATOM 1427 C C . CYS A 1 171 ? -6.351 -0.099 11.806 1.00 94.88 171 CYS A C 1
ATOM 1429 O O . CYS A 1 171 ? -6.922 -0.248 10.733 1.00 94.88 171 CYS A O 1
ATOM 1431 N N . LYS A 1 172 ? -5.242 -0.791 12.121 1.00 94.94 172 LYS A N 1
ATOM 1432 C CA . LYS A 1 172 ? -4.663 -1.824 11.238 1.00 94.94 172 LYS A CA 1
ATOM 1433 C C . LYS A 1 172 ? -5.659 -2.946 10.944 1.00 94.94 172 LYS A C 1
ATOM 1435 O O . LYS A 1 172 ? -5.798 -3.339 9.790 1.00 94.94 172 LYS A O 1
ATOM 1440 N N . LYS A 1 173 ? -6.376 -3.432 11.964 1.00 96.25 173 LYS A N 1
ATOM 1441 C CA . LYS A 1 173 ? -7.423 -4.456 11.795 1.00 96.25 173 LYS A CA 1
ATOM 1442 C C . LYS A 1 173 ? -8.631 -3.935 11.017 1.00 96.25 173 LYS A C 1
ATOM 1444 O O . LYS A 1 173 ? -9.146 -4.645 10.167 1.00 96.25 173 LYS A O 1
ATOM 1449 N N . MET A 1 174 ? -9.065 -2.699 11.278 1.00 96.75 174 MET A N 1
ATOM 1450 C CA . MET A 1 174 ? -10.146 -2.059 10.518 1.00 96.75 174 MET A CA 1
ATOM 1451 C C . MET A 1 174 ? -9.779 -1.914 9.041 1.00 96.75 174 MET A C 1
ATOM 1453 O O . MET A 1 174 ? -10.622 -2.173 8.189 1.00 96.75 174 MET A O 1
ATOM 1457 N N . LEU A 1 175 ? -8.530 -1.538 8.746 1.00 96.38 175 LEU A N 1
ATOM 1458 C CA . LEU A 1 175 ? -8.027 -1.464 7.380 1.00 96.38 175 LEU A CA 1
ATOM 1459 C C . LEU A 1 175 ? -8.071 -2.835 6.714 1.00 96.38 175 LEU A C 1
ATOM 1461 O O . LEU A 1 175 ? -8.676 -2.943 5.660 1.00 96.38 175 LEU A O 1
ATOM 1465 N N . LEU A 1 176 ? -7.512 -3.872 7.349 1.00 96.38 176 LEU A N 1
ATOM 1466 C CA . LEU A 1 176 ? -7.544 -5.234 6.804 1.00 96.38 176 LEU A CA 1
ATOM 1467 C C . LEU A 1 176 ? -8.975 -5.675 6.481 1.00 96.38 176 LEU A C 1
ATOM 1469 O O . LEU A 1 176 ? -9.261 -6.028 5.344 1.00 96.38 176 LEU A O 1
ATOM 1473 N N . LYS A 1 177 ? -9.887 -5.532 7.448 1.00 96.06 177 LYS A N 1
ATOM 1474 C CA . LYS A 1 177 ? -11.300 -5.883 7.279 1.00 96.06 177 LYS A CA 1
ATOM 1475 C C . LYS A 1 177 ? -11.970 -5.114 6.135 1.00 96.06 177 LYS A C 1
ATOM 1477 O O . LYS A 1 177 ? -12.725 -5.685 5.361 1.00 96.06 177 LYS A O 1
ATOM 1482 N N . SER A 1 178 ? -11.672 -3.822 6.005 1.00 94.44 178 SER A N 1
ATOM 1483 C CA . SER A 1 178 ? -12.213 -3.011 4.906 1.00 94.44 178 SER A CA 1
ATOM 1484 C C . SER A 1 178 ? -11.708 -3.494 3.544 1.00 94.44 178 SER A C 1
ATOM 1486 O O . SER A 1 178 ? -12.423 -3.354 2.556 1.00 94.44 178 SER A O 1
ATOM 1488 N N . ILE A 1 179 ? -10.490 -4.054 3.488 1.00 92.19 179 ILE A N 1
ATOM 1489 C CA . ILE A 1 179 ? -9.943 -4.629 2.256 1.00 92.19 179 ILE A CA 1
ATOM 1490 C C . ILE A 1 179 ? -10.620 -5.971 1.938 1.00 92.19 179 ILE A C 1
ATOM 1492 O O . ILE A 1 179 ? -11.001 -6.208 0.793 1.00 92.19 179 ILE A O 1
ATOM 1496 N N . GLU A 1 180 ? -10.845 -6.807 2.954 1.00 91.94 180 GLU A N 1
ATOM 1497 C CA . GLU A 1 180 ? -11.554 -8.092 2.826 1.00 91.94 180 GLU A CA 1
ATOM 1498 C C . GLU A 1 180 ? -12.951 -7.926 2.200 1.00 91.94 180 GLU A C 1
ATOM 1500 O O . GLU A 1 180 ? -13.344 -8.703 1.321 1.00 91.94 180 GLU A O 1
ATOM 1505 N N . GLU A 1 181 ? -13.652 -6.857 2.587 1.00 89.19 181 GLU A N 1
ATOM 1506 C CA . GLU A 1 181 ? -14.984 -6.455 2.112 1.00 89.19 181 GLU A CA 1
ATOM 1507 C C . GLU A 1 181 ? -14.980 -5.738 0.738 1.00 89.19 181 GLU A C 1
ATOM 1509 O O . GLU A 1 181 ? -16.025 -5.267 0.267 1.00 89.19 181 GLU A O 1
ATOM 1514 N N . PHE A 1 182 ? -13.834 -5.611 0.050 1.00 82.81 182 PHE A N 1
ATOM 1515 C CA . PHE A 1 182 ? -13.846 -5.1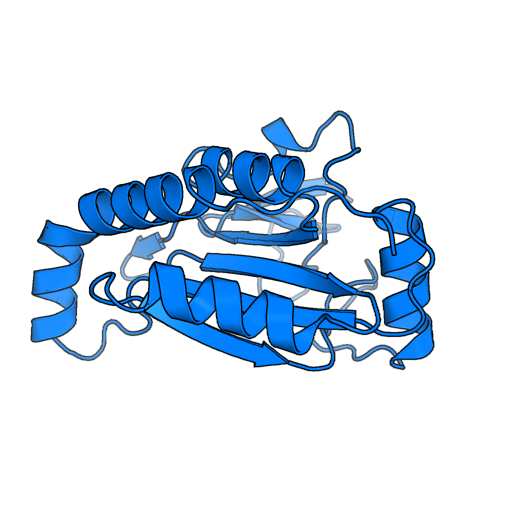61 -1.346 1.00 82.81 182 PHE A CA 1
ATOM 1516 C C . PHE A 1 182 ? -14.454 -6.224 -2.256 1.00 82.81 182 PHE A C 1
ATOM 1518 O O . PHE A 1 182 ? -13.774 -7.175 -2.612 1.00 82.81 182 PHE A O 1
ATOM 1525 N N . ASP A 1 183 ? -15.683 -6.035 -2.725 1.00 72.56 183 ASP A N 1
ATOM 1526 C CA . ASP A 1 183 ? -16.088 -6.646 -3.992 1.00 72.56 183 ASP A CA 1
ATOM 1527 C C . ASP A 1 183 ? -15.402 -5.898 -5.130 1.00 72.56 183 ASP A C 1
ATOM 1529 O O . ASP A 1 183 ? -15.841 -4.838 -5.568 1.00 72.56 183 ASP A O 1
ATOM 1533 N N . TYR A 1 184 ? -14.251 -6.426 -5.521 1.00 68.25 184 TYR A N 1
ATOM 1534 C CA . TYR A 1 184 ? -13.671 -6.209 -6.832 1.00 68.25 184 TYR A CA 1
ATOM 1535 C C . TYR A 1 184 ? -13.590 -7.594 -7.446 1.00 68.25 184 TYR A C 1
ATOM 1537 O O . TYR A 1 184 ? -12.729 -8.393 -7.066 1.00 68.25 184 TYR A O 1
ATOM 1545 N N . ASP A 1 185 ? -14.521 -7.891 -8.346 1.00 55.06 185 ASP A N 1
ATOM 1546 C CA . ASP A 1 185 ? -14.312 -8.995 -9.263 1.00 55.06 185 ASP A CA 1
ATOM 1547 C C . ASP A 1 185 ? -13.070 -8.659 -10.080 1.00 55.06 185 ASP A C 1
ATOM 1549 O O . ASP A 1 185 ? -12.878 -7.518 -10.516 1.00 55.06 185 ASP A O 1
ATOM 1553 N N . ALA A 1 186 ? -12.201 -9.650 -10.258 1.00 50.66 186 ALA A N 1
ATOM 1554 C CA . ALA A 1 186 ? -11.090 -9.583 -11.191 1.00 50.66 186 ALA A CA 1
ATOM 1555 C C . ALA A 1 186 ? -11.643 -9.580 -12.628 1.00 50.66 186 ALA A C 1
ATOM 1557 O O . ALA A 1 186 ? -11.399 -10.500 -13.399 1.00 50.66 186 ALA A O 1
ATOM 1558 N N . ALA A 1 187 ? -12.450 -8.579 -12.975 1.00 42.09 187 ALA A N 1
ATOM 1559 C CA . ALA A 1 187 ? -12.757 -8.256 -14.350 1.00 42.09 187 ALA A CA 1
ATOM 1560 C C . ALA A 1 187 ? -11.487 -7.619 -14.915 1.00 42.09 187 ALA A C 1
ATOM 1562 O O . ALA A 1 187 ? -11.147 -6.473 -14.618 1.00 42.09 187 ALA A O 1
ATOM 1563 N N . GLU A 1 188 ? -10.744 -8.480 -15.597 1.00 44.03 188 GLU A N 1
ATOM 1564 C CA . GLU A 1 188 ? -9.600 -8.213 -16.452 1.00 44.03 188 GLU A CA 1
ATOM 1565 C C . GLU A 1 188 ? -9.705 -6.855 -17.166 1.00 44.03 188 GLU A C 1
ATOM 1567 O O . GLU A 1 188 ? -10.650 -6.611 -17.913 1.00 44.03 188 GLU A O 1
ATOM 1572 N N . ASP A 1 189 ? -8.693 -6.013 -16.948 1.00 43.19 189 ASP A N 1
ATOM 1573 C CA . ASP A 1 189 ? -8.174 -5.072 -17.946 1.00 43.19 189 ASP A CA 1
ATOM 1574 C C . ASP A 1 189 ? -6.788 -5.588 -18.367 1.00 43.19 189 ASP A C 1
ATOM 1576 O O . ASP A 1 189 ? -5.961 -5.850 -17.455 1.00 43.19 189 ASP A O 1
#

Foldseek 3Di:
DDFDQDLFQQTWDDPDDPDDQPHWTAGEFAFPPDPCVVVRGDPLCVLVCVLCVVLVWTWRTFGSADPDPVDGDFGKTKTKAFDPCRVVVLVLLCVLLVPQPQKDKDKDQFDQHHDNDGDDDDTDDQQVSQVSCCVRHVHDGRGIMMMMITGNGDPPDVVSVVCCVVCVVVSSVSSSVSSNPDPRDCPDD

pLDDT: mean 76.29, std 16.83, range [38.66, 96.75]

Radius of gyration: 16.39 Å; chains: 1; bounding box: 43×34×43 Å

Sequence (189 aa):
MKNKLFPNGRIHASEEQDLDYSNGYLALSVSPFDKNFDKEVEKGVLSHCHEFIRKGFLPISSCEGHFTKKHYMPFYIMIAIGGKNRLDRINDIINKTSKIPGIHYKIAEQQANVKGDIRVNYSLEKEQEYAELNRLFMRNHQEYTYLWIGLFKDDKNWKQNFVRRIMFNKCKKMLLKSIEEFDYDAAED